Protein AF-A0A0Q5NPT6-F1 (afdb_monomer)

Mean predicted aligned error: 6.73 Å

Structure (mmCIF, N/CA/C/O backbone):
data_AF-A0A0Q5NPT6-F1
#
_entry.id   AF-A0A0Q5NPT6-F1
#
loop_
_atom_site.group_PDB
_atom_site.id
_atom_site.type_symbol
_atom_site.label_atom_id
_atom_site.label_alt_id
_atom_site.label_comp_id
_atom_site.label_asym_id
_atom_site.label_entity_id
_atom_site.label_seq_id
_atom_site.pdbx_PDB_ins_code
_atom_site.Cartn_x
_atom_site.Cartn_y
_atom_site.Cartn_z
_atom_site.occupancy
_atom_site.B_iso_or_equiv
_atom_site.auth_seq_id
_atom_site.auth_comp_id
_atom_site.auth_asym_id
_atom_site.auth_atom_id
_atom_site.pdbx_PDB_model_num
ATOM 1 N N . MET A 1 1 ? -2.083 36.999 -1.219 1.00 35.28 1 MET A N 1
ATOM 2 C CA . MET A 1 1 ? -3.226 36.251 -0.658 1.00 35.28 1 MET A CA 1
ATOM 3 C C . MET A 1 1 ? -2.827 34.794 -0.705 1.00 35.28 1 MET A C 1
ATOM 5 O O . MET A 1 1 ? -2.978 34.161 -1.740 1.00 35.28 1 MET A O 1
ATOM 9 N N . ASP A 1 2 ? -2.206 34.323 0.372 1.00 38.84 2 ASP A N 1
ATOM 10 C CA . ASP A 1 2 ? -1.678 32.966 0.476 1.00 38.84 2 ASP A CA 1
ATOM 11 C C . ASP A 1 2 ? -2.829 31.990 0.711 1.00 38.84 2 ASP A C 1
ATOM 13 O O . ASP A 1 2 ? -3.215 31.697 1.842 1.00 38.84 2 ASP A O 1
ATOM 17 N N . THR A 1 3 ? -3.418 31.490 -0.372 1.00 42.69 3 THR A N 1
ATOM 18 C CA . THR A 1 3 ? -4.171 30.242 -0.299 1.00 42.69 3 THR A CA 1
ATOM 19 C C . THR A 1 3 ? -3.149 29.131 -0.120 1.00 42.69 3 THR A C 1
ATOM 21 O O . THR A 1 3 ? -2.521 28.697 -1.083 1.00 42.69 3 THR A O 1
ATOM 24 N N . ASN A 1 4 ? -2.954 28.719 1.130 1.00 44.91 4 ASN A N 1
ATOM 25 C CA . ASN A 1 4 ? -2.207 27.530 1.515 1.00 44.91 4 ASN A CA 1
ATOM 26 C C . ASN A 1 4 ? -2.905 26.289 0.919 1.00 44.91 4 ASN A C 1
ATOM 28 O O . ASN A 1 4 ? -3.720 25.634 1.568 1.00 44.91 4 ASN A O 1
ATOM 32 N N . LEU A 1 5 ? -2.674 26.041 -0.371 1.00 44.25 5 LEU A N 1
ATOM 33 C CA . LEU A 1 5 ? -3.176 24.887 -1.104 1.00 44.25 5 LEU A CA 1
ATOM 34 C C . LEU A 1 5 ? -2.235 23.721 -0.810 1.00 44.25 5 LEU A C 1
ATOM 36 O O . LEU A 1 5 ? -1.261 23.496 -1.524 1.00 44.25 5 LEU A O 1
ATOM 40 N N . LEU A 1 6 ? -2.521 22.999 0.274 1.00 50.53 6 LEU A N 1
ATOM 41 C CA . LEU A 1 6 ? -1.893 21.706 0.547 1.00 50.53 6 LEU A CA 1
ATOM 42 C C . LEU A 1 6 ? -2.042 20.799 -0.681 1.00 50.53 6 LEU A C 1
ATOM 44 O O . LEU A 1 6 ? -3.108 20.775 -1.305 1.00 50.53 6 LEU A O 1
ATOM 48 N N . ARG A 1 7 ? -0.994 20.043 -1.021 1.00 53.09 7 ARG A N 1
ATOM 49 C CA . ARG A 1 7 ? -1.035 19.110 -2.158 1.00 53.09 7 ARG A CA 1
ATOM 50 C C . ARG A 1 7 ? -2.104 18.030 -1.913 1.00 53.09 7 ARG A C 1
ATOM 52 O O . ARG A 1 7 ? -2.314 17.660 -0.759 1.00 53.09 7 ARG A O 1
ATOM 59 N N . PRO A 1 8 ? -2.740 17.448 -2.949 1.00 55.97 8 PRO A N 1
ATOM 60 C CA . PRO A 1 8 ? -3.774 16.419 -2.768 1.00 55.97 8 PRO A CA 1
ATOM 61 C C . PRO A 1 8 ? -3.345 15.236 -1.878 1.00 55.97 8 PRO A C 1
ATOM 63 O O . PRO A 1 8 ? -4.136 14.744 -1.076 1.00 55.97 8 PRO A O 1
ATOM 66 N N . ALA A 1 9 ? -2.074 14.823 -1.954 1.00 53.66 9 ALA A N 1
ATOM 67 C CA . ALA A 1 9 ? -1.507 13.782 -1.094 1.00 53.66 9 ALA A CA 1
ATOM 68 C C . ALA A 1 9 ? -1.385 14.208 0.387 1.00 53.66 9 ALA A C 1
ATOM 70 O O . ALA A 1 9 ? -1.622 13.396 1.278 1.00 53.66 9 ALA A O 1
ATOM 71 N N . GLU A 1 10 ? -1.076 15.481 0.662 1.00 54.59 10 GLU A N 1
ATOM 72 C CA . GLU A 1 10 ? -0.995 16.046 2.023 1.00 54.59 10 GLU A CA 1
ATOM 73 C C . GLU A 1 10 ? -2.386 16.274 2.633 1.00 54.59 10 GLU A C 1
ATOM 75 O O . GLU A 1 10 ? -2.588 16.108 3.837 1.00 54.59 10 GLU A O 1
ATOM 80 N N . GLN A 1 11 ? -3.369 16.630 1.801 1.00 57.00 11 GLN A N 1
ATOM 81 C CA . GLN A 1 11 ? -4.773 16.704 2.213 1.00 57.00 11 GLN A CA 1
ATOM 82 C C . GLN A 1 11 ? -5.303 15.311 2.573 1.00 57.00 11 GLN A C 1
ATOM 84 O O . GLN A 1 11 ? -5.897 15.134 3.637 1.00 57.00 11 GLN A O 1
ATOM 89 N N . SER A 1 12 ? -5.013 14.309 1.739 1.00 62.41 12 SER A N 1
ATOM 90 C CA . SER A 1 12 ? -5.426 12.927 1.989 1.00 62.41 12 SER A CA 1
ATOM 91 C C . SER A 1 12 ? -4.783 12.328 3.244 1.00 62.41 12 SER A C 1
ATOM 93 O O . SER A 1 12 ? -5.487 11.741 4.068 1.00 62.41 12 SER A O 1
ATOM 95 N N . SER A 1 13 ? -3.476 12.533 3.459 1.00 65.06 13 SER A N 1
ATOM 96 C CA . SER A 1 13 ? -2.799 12.052 4.673 1.00 65.06 13 SER A CA 1
ATOM 97 C C . SER A 1 13 ? -3.357 12.702 5.946 1.00 65.06 13 SER A C 1
ATOM 99 O O . SER A 1 13 ? -3.535 12.029 6.964 1.00 65.06 13 SER A O 1
ATOM 101 N N . THR A 1 14 ? -3.709 13.991 5.880 1.00 73.44 14 THR A N 1
ATOM 102 C CA . THR A 1 14 ? -4.335 14.723 6.991 1.00 73.44 14 THR A CA 1
ATOM 103 C C . THR A 1 14 ? -5.730 14.181 7.311 1.00 73.44 14 THR A C 1
ATOM 105 O O . THR A 1 14 ? -6.065 13.984 8.483 1.00 73.44 14 THR A O 1
ATOM 108 N N . ASP A 1 15 ? -6.548 13.908 6.296 1.00 83.94 15 ASP A N 1
ATOM 109 C CA . ASP A 1 15 ? -7.896 13.372 6.496 1.00 83.94 15 ASP A CA 1
ATOM 110 C C . ASP A 1 15 ? -7.883 11.920 6.985 1.00 83.94 15 ASP A C 1
ATOM 112 O O . ASP A 1 15 ? -8.675 11.562 7.864 1.00 83.94 15 ASP A O 1
ATOM 116 N N . LEU A 1 16 ? -6.938 11.107 6.505 1.00 89.38 16 LEU A N 1
ATOM 117 C CA . LEU A 1 16 ? -6.690 9.765 7.030 1.00 89.38 16 LEU A CA 1
ATOM 118 C C . LEU A 1 16 ? -6.325 9.823 8.517 1.00 89.38 16 LEU A C 1
ATOM 120 O O . LEU A 1 16 ? -6.964 9.159 9.336 1.00 89.38 16 LEU A O 1
ATOM 124 N N . GLY A 1 17 ? -5.357 10.666 8.890 1.00 92.12 17 GLY A N 1
ATOM 125 C CA . GLY A 1 17 ? -4.935 10.840 10.282 1.00 92.12 17 GLY A CA 1
ATOM 126 C C . GLY A 1 17 ? -6.083 11.251 11.207 1.00 92.12 17 GLY A C 1
ATOM 127 O O . GLY A 1 17 ? -6.264 10.678 12.287 1.00 92.12 17 GLY A O 1
ATOM 128 N N . ARG A 1 18 ? -6.937 12.178 10.753 1.00 92.31 18 ARG A N 1
ATOM 129 C CA . ARG A 1 18 ? -8.147 12.590 11.484 1.00 92.31 18 ARG A CA 1
ATOM 130 C C . ARG A 1 18 ? -9.124 11.435 11.698 1.00 92.31 18 ARG A C 1
ATOM 132 O O . ARG A 1 18 ? -9.663 11.314 12.798 1.00 92.31 18 ARG A O 1
ATOM 139 N N . ARG A 1 19 ? -9.346 10.585 10.690 1.00 91.81 19 ARG A N 1
ATOM 140 C CA . ARG A 1 19 ? -10.236 9.413 10.798 1.00 91.81 19 ARG A CA 1
ATOM 141 C C . ARG A 1 19 ? -9.683 8.363 11.759 1.00 91.81 19 ARG A C 1
ATOM 143 O O . ARG A 1 19 ? -10.439 7.870 12.592 1.00 91.81 19 ARG A O 1
ATOM 150 N N . VAL A 1 20 ? -8.373 8.101 11.728 1.00 94.69 20 VAL A N 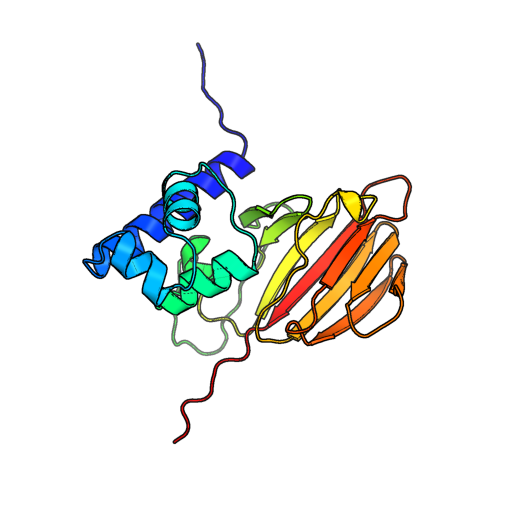1
ATOM 151 C CA . VAL A 1 20 ? -7.703 7.223 12.710 1.00 94.69 20 VAL A CA 1
ATOM 152 C C . VAL A 1 20 ? -7.919 7.750 14.131 1.00 94.69 20 VAL A C 1
ATOM 154 O O . VAL A 1 20 ? -8.380 7.021 15.012 1.00 94.69 20 VAL A O 1
ATOM 157 N N . LYS A 1 21 ? -7.670 9.048 14.347 1.00 95.56 21 LYS A N 1
ATOM 158 C CA . LYS A 1 21 ? -7.866 9.697 15.649 1.00 95.56 21 LYS A CA 1
ATOM 159 C C . LYS A 1 21 ? -9.319 9.622 16.119 1.00 95.56 21 LYS A C 1
ATOM 161 O O . LYS A 1 21 ? -9.567 9.341 17.291 1.00 95.56 21 LYS A O 1
ATOM 166 N N . ALA A 1 22 ? -10.276 9.861 15.224 1.00 94.00 22 ALA A N 1
ATOM 167 C CA . ALA A 1 22 ? -11.700 9.772 15.530 1.00 94.00 22 ALA A CA 1
ATOM 168 C C . ALA A 1 22 ? -12.103 8.348 15.947 1.00 94.00 22 ALA A C 1
ATOM 170 O O . ALA A 1 22 ? -12.724 8.184 16.996 1.00 94.00 22 ALA A O 1
ATOM 171 N N . ALA A 1 23 ? -11.679 7.324 15.198 1.00 93.62 23 ALA A N 1
ATOM 172 C CA . ALA A 1 23 ? -11.954 5.921 15.514 1.00 93.62 23 ALA A CA 1
ATOM 173 C C . ALA A 1 23 ? -11.373 5.505 16.876 1.00 93.62 23 ALA A C 1
ATOM 175 O O . ALA A 1 23 ? -12.048 4.845 17.671 1.00 93.62 23 ALA A O 1
ATOM 176 N N . ARG A 1 24 ? -10.150 5.954 17.193 1.00 96.88 24 ARG A N 1
ATOM 177 C CA . ARG A 1 24 ? -9.536 5.733 18.510 1.00 96.88 24 ARG A CA 1
ATOM 178 C C . ARG A 1 24 ? -10.351 6.375 19.635 1.00 96.88 24 ARG A C 1
ATOM 180 O O . ARG A 1 24 ? -10.609 5.736 20.657 1.00 96.88 24 ARG A O 1
ATOM 187 N N . LEU A 1 25 ? -10.729 7.645 19.472 1.00 96.12 25 LEU A N 1
ATOM 188 C CA . LEU A 1 25 ? -11.473 8.397 20.486 1.00 96.12 25 LEU A CA 1
ATOM 189 C C . LEU A 1 25 ? -12.889 7.851 20.694 1.00 96.12 25 LEU A C 1
ATOM 191 O O . LEU A 1 25 ? -13.355 7.821 21.829 1.00 96.12 25 LEU A O 1
ATOM 195 N N . GLN A 1 26 ? -13.541 7.354 19.642 1.00 94.75 26 GLN A N 1
ATOM 196 C CA . GLN A 1 26 ? -14.850 6.704 19.736 1.00 94.75 26 GLN A CA 1
ATOM 197 C C . GLN A 1 26 ? -14.818 5.454 20.632 1.00 94.75 26 GLN A C 1
ATOM 199 O O . GLN A 1 26 ? -15.804 5.139 21.293 1.00 94.75 26 GLN A O 1
ATOM 204 N N . GLN A 1 27 ? -13.672 4.776 20.710 1.00 95.06 27 GLN A N 1
ATOM 205 C CA . GLN A 1 27 ? -13.448 3.639 21.609 1.00 95.06 27 GLN A CA 1
ATOM 206 C C . GLN A 1 27 ? -12.893 4.043 22.981 1.00 95.06 27 GLN A C 1
ATOM 208 O O . GLN A 1 27 ? -12.545 3.178 23.781 1.00 95.06 27 GLN A O 1
ATOM 213 N N . SER A 1 28 ? -12.797 5.345 23.276 1.00 96.50 28 SER A N 1
ATOM 214 C CA . SER A 1 28 ? -12.224 5.880 24.522 1.00 96.50 28 SER A CA 1
ATOM 215 C C . SER A 1 28 ? -10.794 5.397 24.808 1.00 96.50 28 SER A C 1
ATOM 217 O O . SER A 1 28 ? -10.363 5.330 25.959 1.00 96.50 28 SER A O 1
ATOM 219 N N . LEU A 1 29 ? -10.029 5.065 23.763 1.00 97.38 29 LEU A N 1
ATOM 220 C CA . LEU A 1 29 ? -8.665 4.570 23.915 1.00 97.38 29 LEU A CA 1
ATOM 221 C C . LEU A 1 29 ? -7.678 5.732 24.041 1.00 97.38 29 LEU A C 1
ATOM 223 O O . LEU A 1 29 ? -7.659 6.663 23.227 1.00 97.38 29 LEU A O 1
ATOM 227 N N . THR A 1 30 ? -6.781 5.647 25.023 1.00 97.62 30 THR A N 1
ATOM 228 C CA . THR A 1 30 ? -5.573 6.480 25.033 1.00 97.62 30 THR A CA 1
ATOM 229 C C . THR A 1 30 ? -4.662 6.079 23.873 1.00 97.62 30 THR A C 1
ATOM 231 O O . THR A 1 30 ? -4.755 4.968 23.351 1.00 97.62 30 THR A O 1
ATOM 234 N N . LEU A 1 31 ? -3.742 6.960 23.480 1.00 97.12 31 LEU A N 1
ATOM 235 C CA . LEU A 1 31 ? -2.765 6.646 22.433 1.00 97.12 31 LEU A CA 1
ATOM 236 C C . LEU A 1 31 ? -1.916 5.402 22.781 1.00 97.12 31 LEU A C 1
ATOM 238 O O . LEU A 1 31 ? -1.571 4.628 21.898 1.00 97.12 31 LEU A O 1
ATOM 242 N N . GLU A 1 32 ? -1.637 5.189 24.071 1.00 97.56 32 GLU A N 1
ATOM 243 C CA . GLU A 1 32 ? -0.902 4.025 24.596 1.00 97.56 32 GLU A CA 1
ATOM 244 C C . GLU A 1 32 ? -1.733 2.732 24.610 1.00 97.56 32 GLU A C 1
ATOM 246 O O . GLU A 1 32 ? -1.221 1.625 24.458 1.00 97.56 32 GLU A O 1
ATOM 251 N N . ALA A 1 33 ? -3.042 2.829 24.839 1.00 97.19 33 ALA A N 1
ATOM 252 C CA . ALA A 1 33 ? -3.919 1.671 24.700 1.00 97.19 33 ALA A CA 1
ATOM 253 C C . ALA A 1 33 ? -4.075 1.294 23.220 1.00 97.19 33 ALA A C 1
ATOM 255 O O . ALA A 1 33 ? -3.977 0.120 22.870 1.00 97.19 33 ALA A O 1
ATOM 256 N N . ALA A 1 34 ? -4.245 2.298 22.357 1.00 97.00 34 ALA A N 1
ATOM 257 C CA . ALA A 1 34 ? -4.397 2.121 20.920 1.00 97.00 34 ALA A CA 1
ATOM 258 C C . ALA A 1 34 ? -3.145 1.529 20.257 1.00 97.00 34 ALA A C 1
ATOM 260 O O . ALA A 1 34 ? -3.271 0.597 19.469 1.00 97.00 34 ALA A O 1
ATOM 261 N N . SER A 1 35 ? -1.945 2.002 20.614 1.00 96.94 35 SER A N 1
ATOM 262 C CA . SER A 1 35 ? -0.679 1.452 20.105 1.00 96.94 35 SER A CA 1
ATOM 263 C C . SER A 1 35 ? -0.568 -0.054 20.358 1.00 96.94 35 SER A C 1
ATOM 265 O O . SER A 1 35 ? -0.226 -0.812 19.453 1.00 96.94 35 SER A O 1
ATOM 267 N N . ARG A 1 36 ? -0.945 -0.501 21.563 1.00 96.44 36 ARG A N 1
ATOM 268 C CA . ARG A 1 36 ? -0.917 -1.917 21.954 1.00 96.44 36 ARG A CA 1
ATOM 269 C C . ARG A 1 36 ? -1.912 -2.768 21.173 1.00 96.44 36 ARG A C 1
ATOM 271 O O . ARG A 1 36 ? -1.521 -3.818 20.680 1.00 96.44 36 ARG A O 1
ATOM 278 N N . VAL A 1 37 ? -3.166 -2.331 21.037 1.00 95.69 37 VAL A N 1
ATOM 279 C CA . VAL A 1 37 ? -4.181 -3.119 20.305 1.00 95.69 37 VAL A CA 1
ATOM 280 C C . VAL A 1 37 ? -3.955 -3.115 18.794 1.00 95.69 37 VAL A C 1
ATOM 282 O O . VAL A 1 37 ? -4.292 -4.089 18.133 1.00 95.69 37 VAL A O 1
ATOM 285 N N . CYS A 1 38 ? -3.362 -2.050 18.251 1.00 95.31 38 CYS A N 1
ATOM 286 C CA . CYS A 1 38 ? -3.004 -1.970 16.837 1.00 95.31 38 CYS A CA 1
ATOM 287 C C . CYS A 1 38 ? -1.678 -2.675 16.524 1.00 95.31 38 CYS A C 1
ATOM 289 O O . CYS A 1 38 ? -1.414 -2.964 15.368 1.00 95.31 38 CYS A O 1
ATOM 291 N N . GLY A 1 39 ? -0.813 -2.927 17.512 1.00 93.88 39 GLY A N 1
ATOM 292 C CA . GLY A 1 39 ? 0.522 -3.478 17.256 1.00 93.88 39 GLY A CA 1
ATOM 293 C C . GLY A 1 39 ? 1.440 -2.512 16.494 1.00 93.88 39 GLY A C 1
ATOM 294 O O . GLY A 1 39 ? 2.314 -2.946 15.748 1.00 93.88 39 GLY A O 1
ATOM 295 N N . VAL A 1 40 ? 1.244 -1.200 16.670 1.00 94.81 40 VAL A N 1
ATOM 296 C CA . VAL A 1 40 ? 2.095 -0.139 16.104 1.00 94.81 40 VAL A CA 1
ATOM 297 C C . VAL A 1 40 ? 2.698 0.695 17.225 1.00 94.81 40 VAL A C 1
ATOM 299 O O . VAL A 1 40 ? 2.090 0.864 18.281 1.00 94.81 40 VAL A O 1
ATOM 302 N N . SER A 1 41 ? 3.889 1.260 17.014 1.00 95.75 41 SER A N 1
ATOM 303 C CA . SER A 1 41 ? 4.512 2.089 18.050 1.00 95.75 41 SER A CA 1
ATOM 304 C C . SER A 1 41 ? 3.646 3.317 18.374 1.00 95.75 41 SER A C 1
ATOM 306 O O . SER A 1 41 ? 3.017 3.910 17.491 1.00 95.75 41 SER A O 1
ATOM 308 N N . ARG A 1 42 ? 3.653 3.758 19.640 1.00 96.81 42 ARG A N 1
ATOM 309 C CA . ARG A 1 42 ? 2.950 4.982 20.076 1.00 96.81 42 ARG A CA 1
ATOM 310 C C . ARG A 1 42 ? 3.367 6.204 19.251 1.00 96.81 42 ARG A C 1
ATOM 312 O O . ARG A 1 42 ? 2.534 7.049 18.934 1.00 96.81 42 ARG A O 1
ATOM 319 N N . SER A 1 43 ? 4.654 6.287 18.905 1.00 95.56 43 SER A N 1
ATOM 320 C CA . SER A 1 43 ? 5.219 7.364 18.085 1.00 95.56 43 SER A CA 1
ATOM 321 C C . SER A 1 43 ? 4.661 7.331 16.661 1.00 95.56 43 SER A C 1
ATOM 323 O O . SER A 1 43 ? 4.161 8.347 16.184 1.00 95.56 43 SER A O 1
ATOM 325 N N . THR A 1 44 ? 4.665 6.158 16.019 1.00 94.44 44 THR A N 1
ATOM 326 C CA . THR A 1 44 ? 4.088 5.939 14.682 1.00 94.44 44 THR A CA 1
ATOM 327 C C . THR A 1 44 ? 2.617 6.337 14.663 1.00 94.44 44 THR A C 1
ATOM 329 O O . THR A 1 44 ? 2.233 7.190 13.868 1.00 94.44 44 THR A O 1
ATOM 332 N N . LEU A 1 45 ? 1.811 5.812 15.593 1.00 96.00 45 LEU A N 1
ATOM 333 C CA . LEU A 1 45 ? 0.383 6.129 15.666 1.00 96.00 45 LEU A CA 1
ATOM 334 C C . LEU A 1 45 ? 0.139 7.629 15.878 1.00 96.00 45 LEU A C 1
ATOM 336 O O . LEU A 1 45 ? -0.713 8.216 15.219 1.00 96.00 45 LEU A O 1
ATOM 340 N N . SER A 1 46 ? 0.932 8.277 16.739 1.00 96.00 46 SER A N 1
ATOM 341 C CA . SER A 1 46 ? 0.857 9.727 16.940 1.00 96.00 46 SER A CA 1
ATOM 342 C C . SER A 1 46 ? 1.165 10.502 15.664 1.00 96.00 46 SER A C 1
ATOM 344 O O . SER A 1 46 ? 0.479 11.475 15.362 1.00 96.00 46 SER A O 1
ATOM 346 N N . LYS A 1 47 ? 2.214 10.121 14.927 1.00 94.75 47 LYS A N 1
ATOM 347 C CA . LYS A 1 47 ? 2.581 10.805 13.683 1.00 94.75 47 LYS A CA 1
ATOM 348 C C . LYS A 1 47 ? 1.485 10.639 12.633 1.00 94.75 47 LYS A C 1
ATOM 350 O O . LYS A 1 47 ? 1.118 11.631 12.014 1.00 94.75 47 LYS A O 1
ATOM 355 N N . VAL A 1 48 ? 0.911 9.440 12.512 1.00 94.44 48 VAL A N 1
ATOM 356 C CA . VAL A 1 48 ? -0.227 9.165 11.621 1.00 94.44 48 VAL A CA 1
ATOM 357 C C . VAL A 1 48 ? -1.439 10.024 11.991 1.00 94.44 48 VAL A C 1
ATOM 359 O O . VAL A 1 48 ? -1.946 10.749 11.144 1.00 94.44 48 VAL A O 1
ATOM 362 N N . GLU A 1 49 ? -1.871 10.030 13.258 1.00 95.12 49 GLU A N 1
ATOM 363 C CA . GLU A 1 49 ? -3.050 10.799 13.700 1.00 95.12 49 GLU A CA 1
ATOM 364 C C . GLU A 1 49 ? -2.938 12.311 13.467 1.00 95.12 49 GLU A C 1
ATOM 366 O O . GLU A 1 49 ? -3.952 12.997 13.340 1.00 95.12 49 GLU A O 1
ATOM 371 N N . ASN A 1 50 ? -1.713 12.836 13.437 1.00 93.12 50 ASN A N 1
ATOM 372 C CA . ASN A 1 50 ? -1.444 14.254 13.216 1.00 93.12 50 ASN A CA 1
ATOM 373 C C . ASN A 1 50 ? -1.019 14.567 11.769 1.00 93.12 50 ASN A C 1
ATOM 375 O O . ASN A 1 50 ? -0.611 15.694 11.505 1.00 93.12 50 ASN A O 1
ATOM 379 N N . GLY A 1 51 ? -1.088 13.599 10.844 1.00 89.38 51 GLY A N 1
ATOM 380 C CA . GLY A 1 51 ? -0.710 13.790 9.437 1.00 89.38 51 GLY A CA 1
ATOM 381 C C . GLY A 1 51 ? 0.791 14.024 9.210 1.00 89.38 51 GLY A C 1
ATOM 382 O O . GLY A 1 51 ? 1.191 14.470 8.141 1.00 89.38 51 GLY A O 1
ATOM 383 N N . LEU A 1 52 ? 1.633 13.728 10.205 1.00 88.06 52 LEU A N 1
ATOM 384 C CA . LEU A 1 52 ? 3.092 13.894 10.151 1.00 88.06 52 LEU A CA 1
ATOM 385 C C . LEU A 1 52 ? 3.804 12.700 9.494 1.00 88.06 52 LEU A C 1
ATOM 387 O O . LEU A 1 52 ? 5.022 12.718 9.334 1.00 88.06 52 LEU A O 1
ATOM 391 N N . MET A 1 53 ? 3.066 11.633 9.190 1.00 86.69 53 MET A N 1
ATOM 392 C CA . MET A 1 53 ? 3.558 10.424 8.539 1.00 86.69 53 MET A CA 1
ATOM 393 C C . MET A 1 53 ? 2.416 9.777 7.765 1.00 86.69 53 MET A C 1
ATOM 395 O O . MET A 1 53 ? 1.361 9.509 8.342 1.00 86.69 53 MET A O 1
ATOM 399 N N . SER A 1 54 ? 2.654 9.470 6.493 1.00 86.31 54 SER A N 1
ATOM 400 C CA . SER A 1 54 ? 1.760 8.608 5.728 1.00 86.31 54 SER A CA 1
ATOM 401 C C . SER A 1 54 ? 2.122 7.142 5.995 1.00 86.31 54 SER A C 1
ATOM 403 O O . SER A 1 54 ? 3.266 6.751 5.762 1.00 86.31 54 SER A O 1
ATOM 405 N N . PRO A 1 55 ? 1.200 6.331 6.536 1.00 88.81 55 PRO A N 1
ATOM 406 C CA . PRO A 1 55 ? 1.483 4.940 6.881 1.00 88.81 55 PRO A CA 1
ATOM 407 C C . PRO A 1 55 ? 1.644 4.050 5.640 1.00 88.81 55 PRO A C 1
ATOM 409 O O . PRO A 1 55 ? 0.984 4.258 4.621 1.00 88.81 55 PRO A O 1
ATOM 412 N N . THR A 1 56 ? 2.477 3.013 5.748 1.00 89.44 56 THR A N 1
ATOM 413 C CA . THR A 1 56 ? 2.506 1.908 4.776 1.00 89.44 56 THR A CA 1
ATOM 414 C C . THR A 1 56 ? 1.202 1.110 4.829 1.00 89.44 56 THR A C 1
ATOM 416 O O . THR A 1 56 ? 0.425 1.239 5.780 1.00 89.44 56 THR A O 1
ATOM 419 N N . PHE A 1 57 ? 0.957 0.258 3.830 1.00 86.94 57 PHE A N 1
ATOM 420 C CA . PHE A 1 57 ? -0.223 -0.607 3.840 1.00 86.94 57 PHE A CA 1
ATOM 421 C C . PHE A 1 57 ? -0.251 -1.533 5.069 1.00 86.94 57 PHE A C 1
ATOM 423 O O . PHE A 1 57 ? -1.282 -1.617 5.722 1.00 86.94 57 PHE A O 1
ATOM 430 N N . ASP A 1 58 ? 0.878 -2.128 5.470 1.00 88.56 58 ASP A N 1
ATOM 431 C CA . ASP A 1 58 ? 0.970 -2.928 6.707 1.00 88.56 58 ASP A CA 1
ATOM 432 C C . ASP A 1 58 ? 0.579 -2.123 7.962 1.00 88.56 58 ASP A C 1
ATOM 434 O O . ASP A 1 58 ? -0.210 -2.569 8.796 1.00 88.56 58 ASP A O 1
ATOM 438 N N . VAL A 1 59 ? 1.066 -0.884 8.087 1.00 91.81 59 VAL A N 1
ATOM 439 C CA . VAL A 1 59 ? 0.685 -0.020 9.214 1.00 91.81 59 VAL A CA 1
ATOM 440 C C . VAL A 1 59 ? -0.808 0.315 9.165 1.00 91.81 59 VAL A C 1
ATOM 442 O O . VAL A 1 59 ? -1.461 0.314 10.209 1.00 91.81 59 VAL A O 1
ATOM 445 N N . LEU A 1 60 ? -1.370 0.562 7.976 1.00 91.50 60 LEU A N 1
ATOM 446 C CA . LEU A 1 60 ? -2.812 0.747 7.808 1.00 91.50 60 LEU A CA 1
ATOM 447 C C . LEU A 1 60 ? -3.588 -0.494 8.253 1.00 91.50 60 LEU A C 1
ATOM 449 O O . LEU A 1 60 ? -4.509 -0.348 9.052 1.00 91.50 60 LEU A O 1
ATOM 453 N N . GLN A 1 61 ? -3.177 -1.689 7.822 1.00 89.25 61 GLN A N 1
ATOM 454 C CA . GLN A 1 61 ? -3.769 -2.977 8.205 1.00 89.25 61 GLN A CA 1
ATOM 455 C C . GLN A 1 61 ? -3.812 -3.162 9.722 1.00 89.25 61 GLN A C 1
ATOM 457 O O . GLN A 1 61 ? -4.858 -3.425 10.319 1.00 89.25 61 GLN A O 1
ATOM 462 N N . LYS A 1 62 ? -2.670 -2.946 10.369 1.00 92.19 62 LYS A N 1
ATOM 463 C CA . LYS A 1 62 ? -2.527 -3.010 11.823 1.00 92.19 62 LYS A CA 1
ATOM 464 C C . LYS A 1 62 ? -3.473 -2.050 12.546 1.00 92.19 62 LYS A C 1
ATOM 466 O O . LYS A 1 62 ? -4.137 -2.435 13.512 1.00 92.19 62 LYS A O 1
ATOM 471 N N . ILE A 1 63 ? -3.583 -0.813 12.058 1.00 94.25 63 ILE A N 1
ATOM 472 C CA . ILE A 1 63 ? -4.488 0.197 12.619 1.00 94.25 63 ILE A CA 1
ATOM 473 C C . ILE A 1 63 ? -5.955 -0.205 12.430 1.00 94.25 63 ILE A C 1
ATOM 475 O O . ILE A 1 63 ? -6.717 -0.156 13.396 1.00 94.25 63 ILE A O 1
ATOM 479 N N . VAL A 1 64 ? -6.367 -0.608 11.224 1.00 90.81 64 VAL A N 1
ATOM 480 C CA . VAL A 1 64 ? -7.775 -0.946 10.948 1.00 90.81 64 VAL A CA 1
ATOM 481 C C . VAL A 1 64 ? -8.211 -2.186 11.721 1.00 90.81 64 VAL A C 1
ATOM 483 O O . VAL A 1 64 ? -9.299 -2.191 12.295 1.00 90.81 64 VAL A O 1
ATOM 486 N N . HIS A 1 65 ? -7.327 -3.179 11.862 1.00 90.00 65 HIS A N 1
ATOM 487 C CA . HIS A 1 65 ? -7.571 -4.362 12.680 1.00 90.00 65 HIS A CA 1
ATOM 488 C C . HIS A 1 65 ? -7.689 -4.012 14.170 1.00 90.00 65 HIS A C 1
ATOM 490 O O . HIS A 1 65 ? -8.672 -4.373 14.821 1.00 90.00 65 HIS A O 1
ATOM 496 N N . GLY A 1 66 ? -6.721 -3.264 14.712 1.00 92.50 66 GLY A N 1
ATOM 497 C CA . GLY A 1 66 ? -6.700 -2.888 16.127 1.00 92.50 66 GLY A CA 1
ATOM 498 C C . GLY A 1 66 ? -7.858 -1.982 16.537 1.00 92.50 66 GLY A C 1
ATOM 499 O O . GLY A 1 66 ? -8.400 -2.127 17.634 1.00 92.50 66 GLY A O 1
ATOM 500 N N . LEU A 1 67 ? -8.273 -1.076 15.647 1.00 92.69 67 LEU A N 1
ATOM 501 C CA . LEU A 1 67 ? -9.422 -0.193 15.847 1.00 92.69 67 LEU A CA 1
ATOM 502 C C . LEU A 1 67 ? -10.737 -0.785 15.320 1.00 92.69 67 LEU A C 1
ATOM 504 O O . LEU A 1 67 ? -11.768 -0.134 15.457 1.00 92.69 67 LEU A O 1
ATOM 508 N N . LYS A 1 68 ? -10.748 -2.003 14.768 1.00 88.69 68 LYS A N 1
ATOM 509 C CA . LYS A 1 68 ? -11.954 -2.682 14.255 1.00 88.69 68 LYS A CA 1
ATOM 510 C C . LYS A 1 68 ? -12.772 -1.825 13.276 1.00 88.69 68 LYS A C 1
ATOM 512 O O . LYS A 1 68 ? -14.002 -1.792 13.343 1.00 88.69 68 LYS A O 1
ATOM 517 N N . ILE A 1 69 ? -12.080 -1.124 12.385 1.00 87.50 69 ILE A N 1
ATOM 518 C CA . ILE A 1 69 ? -12.663 -0.329 11.296 1.00 87.50 69 ILE A CA 1
ATOM 519 C C . ILE A 1 69 ? -12.296 -0.960 9.950 1.00 87.50 69 ILE A C 1
ATOM 521 O O . ILE A 1 69 ? -11.397 -1.789 9.881 1.00 87.50 69 ILE A O 1
ATOM 525 N N . ASP A 1 70 ? -12.995 -0.593 8.881 1.00 84.69 70 ASP A N 1
ATOM 526 C CA . ASP A 1 70 ? -12.656 -1.035 7.522 1.00 84.69 70 ASP A CA 1
ATOM 527 C C . ASP A 1 70 ? -11.599 -0.114 6.895 1.00 84.69 70 ASP A C 1
ATOM 529 O O . ASP A 1 70 ? -11.634 1.103 7.095 1.00 84.69 70 ASP A O 1
ATOM 533 N N . LEU A 1 71 ? -10.693 -0.654 6.074 1.00 85.25 71 LEU A N 1
ATOM 534 C CA . LEU A 1 71 ? -9.706 0.172 5.371 1.00 85.25 71 LEU A CA 1
ATOM 535 C C . LEU A 1 71 ? -10.369 1.228 4.478 1.00 85.25 71 LEU A C 1
ATOM 537 O O . LEU A 1 71 ? -9.923 2.372 4.437 1.00 85.25 71 LEU A O 1
ATOM 541 N N . GLY A 1 72 ? -11.483 0.895 3.826 1.00 81.25 72 GLY A N 1
ATOM 542 C CA . GLY A 1 72 ? -12.262 1.853 3.053 1.00 81.25 72 GLY A CA 1
ATOM 543 C C . GLY A 1 72 ? -12.776 3.021 3.899 1.00 81.25 72 GLY A C 1
ATOM 544 O O . GLY A 1 72 ? -12.796 4.153 3.408 1.00 81.25 72 GLY A O 1
ATOM 545 N N . GLU A 1 73 ? -13.140 2.796 5.165 1.00 81.50 73 GLU A N 1
ATOM 546 C CA . GLU A 1 73 ? -13.586 3.865 6.071 1.00 81.50 73 GLU A CA 1
ATOM 547 C C . GLU A 1 73 ? -12.473 4.897 6.314 1.00 81.50 73 GLU A C 1
ATOM 549 O O . GLU A 1 73 ? -12.759 6.096 6.344 1.00 81.50 73 GLU A O 1
ATOM 554 N N . LEU A 1 74 ? -11.200 4.479 6.381 1.00 85.00 74 LEU A N 1
ATOM 555 C CA . LEU A 1 74 ? -10.064 5.408 6.483 1.00 85.00 74 LEU A CA 1
ATOM 556 C C . LEU A 1 74 ? -9.911 6.309 5.253 1.00 85.00 74 LEU A C 1
ATOM 558 O O . LEU A 1 74 ? -9.487 7.459 5.382 1.00 85.00 74 LEU A O 1
ATOM 562 N N . PHE A 1 75 ? -10.323 5.836 4.078 1.00 83.69 75 PHE A N 1
ATOM 563 C CA . PHE A 1 75 ? -10.320 6.614 2.836 1.00 83.69 75 PHE A CA 1
ATOM 564 C C . PHE A 1 75 ? -11.634 7.367 2.579 1.00 83.69 75 PHE A C 1
ATOM 566 O O . PHE A 1 75 ? -11.763 8.051 1.567 1.00 83.69 75 PHE A O 1
ATOM 573 N N . GLY A 1 76 ? -12.583 7.328 3.522 1.00 74.88 76 GLY A N 1
ATOM 574 C CA . GLY A 1 76 ? -13.843 8.068 3.430 1.00 74.88 76 GLY A CA 1
ATOM 575 C C . GLY A 1 76 ? -14.951 7.329 2.684 1.00 74.88 76 GLY A C 1
ATOM 576 O O . GLY A 1 76 ? -15.881 7.970 2.198 1.00 74.88 76 GLY A O 1
ATOM 577 N N . SER A 1 77 ? -14.869 5.997 2.595 1.00 70.81 77 SER A N 1
ATOM 578 C CA . SER A 1 77 ? -15.912 5.183 1.965 1.00 70.81 77 SER A CA 1
ATOM 579 C C . SER A 1 77 ? -17.243 5.342 2.702 1.00 70.81 77 SER A C 1
ATOM 581 O O . SER A 1 77 ? -17.322 5.135 3.911 1.00 70.81 77 SER A O 1
ATOM 583 N N . ALA A 1 78 ? -18.291 5.722 1.968 1.00 57.66 78 ALA A N 1
ATOM 584 C CA . ALA A 1 78 ? -19.536 6.226 2.551 1.00 57.66 78 ALA A CA 1
ATOM 585 C C . ALA A 1 78 ? -20.614 5.156 2.813 1.00 57.66 78 ALA A C 1
ATOM 587 O O . ALA A 1 78 ? -21.549 5.412 3.570 1.00 57.66 78 ALA A O 1
ATOM 588 N N . LEU A 1 79 ? -20.531 3.967 2.199 1.00 56.50 79 LEU A N 1
ATOM 589 C CA . LEU A 1 79 ? -21.651 3.019 2.182 1.00 56.50 79 LEU A CA 1
ATOM 590 C C . LEU A 1 79 ? -21.319 1.681 2.857 1.00 56.50 79 LEU A C 1
ATOM 592 O O . LEU A 1 79 ? -20.632 0.827 2.294 1.00 56.50 79 LEU A O 1
ATOM 596 N N . LYS A 1 80 ? -21.925 1.455 4.031 1.00 57.09 80 LYS A N 1
ATOM 597 C CA . LYS A 1 80 ? -22.226 0.115 4.562 1.00 57.09 80 LYS A CA 1
ATOM 598 C C . LYS A 1 80 ? -23.606 -0.291 4.058 1.00 57.09 80 LYS A C 1
ATOM 600 O O . LYS A 1 80 ? -24.607 -0.046 4.723 1.00 57.09 80 LYS A O 1
ATOM 605 N N . ALA A 1 81 ? -23.686 -0.860 2.861 1.00 53.25 81 ALA A N 1
ATOM 606 C CA . ALA A 1 81 ? -24.950 -1.383 2.354 1.00 53.25 81 ALA A CA 1
ATOM 607 C C . ALA A 1 81 ? -24.906 -2.913 2.337 1.00 53.25 81 ALA A C 1
ATOM 609 O O . ALA A 1 81 ? -24.198 -3.499 1.525 1.00 53.25 81 ALA A O 1
ATOM 610 N N . ASN A 1 82 ? -25.710 -3.557 3.188 1.00 56.47 82 ASN A N 1
ATOM 611 C CA . ASN A 1 82 ? -25.981 -5.005 3.186 1.00 56.47 82 ASN A CA 1
ATOM 612 C C . ASN A 1 82 ? -26.841 -5.448 1.977 1.00 56.47 82 ASN A C 1
ATOM 614 O O . ASN A 1 82 ? -27.628 -6.386 2.073 1.00 56.47 82 ASN A O 1
ATOM 618 N N . ALA A 1 83 ? -26.745 -4.751 0.845 1.00 59.34 83 ALA A N 1
ATOM 619 C CA . ALA A 1 83 ? -27.534 -5.030 -0.347 1.00 59.34 83 ALA A CA 1
ATOM 620 C C . ALA A 1 83 ? -26.757 -5.947 -1.302 1.00 59.34 83 ALA A C 1
ATOM 622 O O . ALA A 1 83 ? -25.560 -5.760 -1.518 1.00 59.34 83 ALA A O 1
ATOM 623 N N . GLY A 1 84 ? -27.434 -6.926 -1.904 1.00 67.88 84 GLY A N 1
ATOM 624 C CA . GLY A 1 84 ? -26.876 -7.686 -3.026 1.00 67.88 84 GLY A CA 1
ATOM 625 C C . GLY A 1 84 ? -26.593 -6.776 -4.231 1.00 67.88 84 GLY A C 1
ATOM 626 O O . GLY A 1 84 ? -27.262 -5.763 -4.416 1.00 67.88 84 GLY A O 1
ATOM 627 N N . GLY A 1 85 ? -25.596 -7.123 -5.054 1.00 78.69 85 GLY A N 1
ATOM 628 C CA . GLY A 1 85 ? -25.281 -6.380 -6.287 1.00 78.69 85 GLY A CA 1
ATOM 629 C C . GLY A 1 85 ? -24.469 -5.089 -6.101 1.00 78.69 85 GLY A C 1
ATOM 630 O O . GLY A 1 85 ? -24.558 -4.185 -6.931 1.00 78.69 85 GLY A O 1
ATOM 631 N N . ARG A 1 86 ? -23.678 -4.982 -5.024 1.00 84.88 86 ARG A N 1
ATOM 632 C CA . ARG A 1 86 ? -22.794 -3.830 -4.761 1.00 84.88 86 ARG A CA 1
ATOM 633 C C . ARG A 1 86 ? -21.838 -3.572 -5.932 1.00 84.88 86 ARG A C 1
ATOM 635 O O . ARG A 1 86 ? -21.210 -4.499 -6.437 1.00 84.88 86 ARG A O 1
ATOM 642 N N . ARG A 1 87 ? -21.673 -2.303 -6.311 1.00 87.88 87 ARG A N 1
ATOM 643 C CA . ARG A 1 87 ? -20.733 -1.853 -7.348 1.00 87.88 87 ARG A CA 1
ATOM 644 C C . ARG A 1 87 ? -20.177 -0.479 -6.990 1.00 87.88 87 ARG A C 1
ATOM 646 O O . ARG A 1 87 ? -20.919 0.348 -6.476 1.00 87.88 87 ARG A O 1
ATOM 653 N N . ALA A 1 88 ? -18.910 -0.248 -7.320 1.00 89.19 88 ALA A N 1
ATOM 654 C CA . ALA A 1 88 ? -18.285 1.071 -7.330 1.00 89.19 88 ALA A CA 1
ATOM 655 C C . ALA A 1 88 ? -17.741 1.377 -8.727 1.00 89.19 88 ALA A C 1
ATOM 657 O O . ALA A 1 88 ? -17.369 0.456 -9.461 1.00 89.19 88 ALA A O 1
ATOM 658 N N . VAL A 1 89 ? -17.654 2.658 -9.081 1.00 92.69 89 VAL A N 1
ATOM 659 C CA . VAL A 1 89 ? -16.920 3.107 -10.272 1.00 92.69 89 VAL A CA 1
ATOM 660 C C . VAL A 1 89 ? -15.909 4.163 -9.874 1.00 92.69 89 VAL A C 1
ATOM 662 O O . VAL A 1 89 ? -16.280 5.228 -9.404 1.00 92.69 89 VAL A O 1
ATOM 665 N N . THR A 1 90 ? -14.637 3.917 -10.168 1.00 94.25 90 THR A N 1
ATOM 666 C CA . THR A 1 90 ? -13.604 4.952 -10.080 1.00 94.25 90 THR A CA 1
ATOM 667 C C . THR A 1 90 ? -13.259 5.416 -11.483 1.00 94.25 90 THR A C 1
ATOM 669 O O . THR A 1 90 ? -12.798 4.633 -12.314 1.00 94.25 90 THR A O 1
ATOM 672 N N . ARG A 1 91 ? -13.533 6.687 -11.787 1.00 95.25 91 ARG A N 1
ATOM 673 C CA . ARG A 1 91 ? -13.045 7.304 -13.026 1.00 95.25 91 ARG A CA 1
ATOM 674 C C . ARG A 1 91 ? -11.568 7.658 -12.860 1.00 95.25 91 ARG A C 1
ATOM 676 O O . ARG A 1 91 ? -11.092 7.827 -11.744 1.00 95.25 91 ARG A O 1
ATOM 683 N N . LYS A 1 92 ? -10.850 7.773 -13.979 1.00 93.94 92 LYS A N 1
ATOM 684 C CA . LYS A 1 92 ? -9.421 8.114 -13.993 1.00 93.94 92 LYS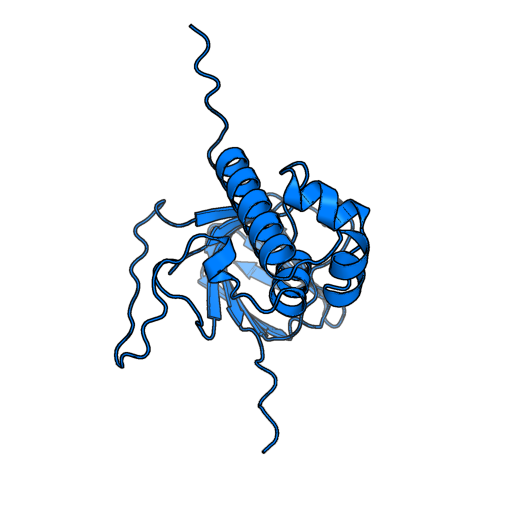 A CA 1
ATOM 685 C C . LYS A 1 92 ? -9.155 9.379 -13.161 1.00 93.94 92 LYS A C 1
ATOM 687 O O . LYS A 1 92 ? -9.753 10.414 -13.451 1.00 93.94 92 LYS A O 1
ATOM 692 N N . GLY A 1 93 ? -8.258 9.284 -12.176 1.00 90.88 93 GLY A N 1
ATOM 693 C CA . GLY A 1 93 ? -7.856 10.400 -11.315 1.00 90.88 93 GLY A CA 1
ATOM 694 C C . GLY A 1 93 ? -8.888 10.796 -10.256 1.00 90.88 93 GLY A C 1
ATOM 695 O O . GLY A 1 93 ? -8.772 11.873 -9.679 1.00 90.88 93 GLY A O 1
ATOM 696 N N . GLN A 1 94 ? -9.918 9.974 -10.038 1.00 92.12 94 GLN A N 1
ATOM 697 C CA . GLN A 1 94 ? -10.945 10.191 -9.012 1.00 92.12 94 GLN A CA 1
ATOM 698 C C . GLN A 1 94 ? -10.860 9.176 -7.865 1.00 92.12 94 GLN A C 1
ATOM 700 O O . GLN A 1 94 ? -11.753 9.137 -7.020 1.00 92.12 94 GLN A O 1
ATOM 705 N N . GLY A 1 95 ? -9.837 8.323 -7.838 1.00 91.75 95 GLY A N 1
ATOM 706 C CA . GLY A 1 95 ? -9.558 7.492 -6.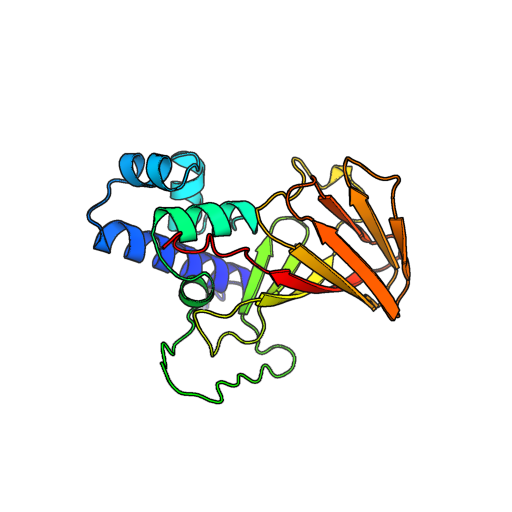677 1.00 91.75 95 GLY A CA 1
ATOM 707 C C . GLY A 1 95 ? -8.996 8.311 -5.519 1.00 91.75 95 GLY A C 1
ATOM 708 O O . GLY A 1 95 ? -8.687 9.498 -5.643 1.00 91.75 95 GLY A O 1
ATOM 709 N N . SER A 1 96 ? -8.882 7.671 -4.360 1.00 90.94 96 SER A N 1
ATOM 710 C CA . SER A 1 96 ? -8.374 8.325 -3.156 1.00 90.94 96 SER A CA 1
ATOM 711 C C . SER A 1 96 ? -6.845 8.244 -3.134 1.00 90.94 96 SER A C 1
ATOM 713 O O . SER A 1 96 ? -6.314 7.136 -3.035 1.00 90.94 96 SER A O 1
ATOM 715 N N . PRO A 1 97 ? -6.121 9.374 -3.230 1.00 91.50 97 PRO A N 1
ATOM 716 C CA . PRO A 1 97 ? -4.666 9.351 -3.265 1.00 91.50 97 PRO A CA 1
ATOM 717 C C . PRO A 1 97 ? -4.097 8.959 -1.900 1.00 91.50 97 PRO A C 1
ATOM 719 O O . PRO A 1 97 ? -4.630 9.337 -0.861 1.00 91.50 97 PRO A O 1
ATOM 722 N N . HIS A 1 98 ? -2.987 8.239 -1.894 1.00 89.62 98 HIS A N 1
ATOM 723 C CA . HIS A 1 98 ? -2.214 7.875 -0.712 1.00 89.62 98 HIS A CA 1
ATOM 724 C C . HIS A 1 98 ? -0.751 7.748 -1.112 1.00 89.62 98 HIS A C 1
ATOM 726 O O . HIS A 1 98 ? -0.454 7.259 -2.193 1.00 89.62 98 HIS A O 1
ATOM 732 N N . THR A 1 99 ? 0.178 8.156 -0.261 1.00 89.31 99 THR A N 1
ATOM 733 C CA . THR A 1 99 ? 1.607 7.964 -0.540 1.00 89.31 99 THR A CA 1
ATOM 734 C C . THR A 1 99 ? 2.208 7.131 0.571 1.00 89.31 99 THR A C 1
ATOM 736 O O . THR A 1 99 ? 2.090 7.497 1.735 1.00 89.31 99 THR A O 1
ATOM 739 N N . ALA A 1 100 ? 2.866 6.033 0.223 1.00 86.44 100 ALA A N 1
ATOM 740 C CA . ALA A 1 100 ? 3.569 5.170 1.160 1.00 86.44 100 ALA A CA 1
ATOM 741 C C . ALA A 1 100 ? 5.023 5.022 0.699 1.00 86.44 100 ALA A C 1
ATOM 743 O O . ALA A 1 100 ? 5.333 4.186 -0.146 1.00 86.44 100 ALA A O 1
ATOM 744 N N . GLY A 1 101 ? 5.913 5.870 1.225 1.00 87.25 101 GLY A N 1
ATOM 745 C CA . GLY A 1 101 ? 7.308 5.919 0.780 1.00 87.25 101 GLY A CA 1
ATOM 746 C C . GLY A 1 101 ? 7.405 6.244 -0.713 1.00 87.25 101 GLY A C 1
ATOM 747 O O . GLY A 1 101 ? 6.908 7.279 -1.154 1.00 87.25 101 GLY A O 1
ATOM 748 N N . CYS A 1 102 ? 8.010 5.340 -1.483 1.00 92.06 102 CYS A N 1
ATOM 749 C CA . CYS A 1 102 ? 8.196 5.459 -2.933 1.00 92.06 102 CYS A CA 1
ATOM 750 C C . CYS A 1 102 ? 7.018 4.930 -3.768 1.00 92.06 102 CYS A C 1
ATOM 752 O O . CYS A 1 102 ? 7.135 4.757 -4.982 1.00 92.06 102 CYS A O 1
ATOM 754 N N . TYR A 1 103 ? 5.882 4.661 -3.125 1.00 95.12 103 TYR A N 1
ATOM 755 C CA . TYR A 1 103 ? 4.644 4.310 -3.804 1.00 95.12 103 TYR A CA 1
ATOM 756 C C . TYR A 1 103 ? 3.665 5.469 -3.733 1.00 95.12 103 TYR A C 1
ATOM 758 O O . TYR A 1 103 ? 3.163 5.829 -2.665 1.00 95.12 103 TYR A O 1
ATOM 766 N N . GLU A 1 104 ? 3.361 6.032 -4.895 1.00 95.38 104 GLU A N 1
ATOM 767 C CA . GLU A 1 104 ? 2.234 6.935 -5.058 1.00 95.38 104 GLU A CA 1
ATOM 768 C C . GLU A 1 104 ? 1.021 6.124 -5.484 1.00 95.38 104 GLU A C 1
ATOM 770 O O . GLU A 1 104 ? 0.968 5.570 -6.579 1.00 95.38 104 GLU A O 1
ATOM 775 N N . MET A 1 105 ? 0.057 6.021 -4.584 1.00 94.00 105 MET A N 1
ATOM 776 C CA . MET A 1 105 ? -1.065 5.107 -4.678 1.00 94.00 105 MET A CA 1
ATOM 777 C C . MET A 1 105 ? -2.355 5.891 -4.901 1.00 94.00 105 MET A C 1
ATOM 779 O O . MET A 1 105 ? -2.592 6.942 -4.310 1.00 94.00 105 MET A O 1
ATOM 783 N N . GLU A 1 106 ? -3.236 5.340 -5.716 1.00 94.94 106 GLU A N 1
ATOM 784 C CA . GLU A 1 106 ? -4.614 5.774 -5.884 1.00 94.94 106 GLU A CA 1
ATOM 785 C C . GLU A 1 106 ? -5.502 4.578 -5.533 1.00 94.94 106 GLU A C 1
ATOM 787 O O . GLU A 1 106 ? -5.579 3.606 -6.291 1.00 94.94 106 GLU A O 1
ATOM 792 N N . LEU A 1 107 ? -6.155 4.619 -4.366 1.00 93.31 107 LEU A N 1
ATOM 793 C CA . LEU A 1 107 ? -7.115 3.589 -3.979 1.00 93.31 107 LEU A CA 1
ATOM 794 C C . LEU A 1 107 ? -8.376 3.720 -4.835 1.00 93.31 107 LEU A C 1
ATOM 796 O O . LEU A 1 107 ? -9.011 4.778 -4.889 1.00 93.31 107 LEU A O 1
ATOM 800 N N . LEU A 1 108 ? -8.763 2.615 -5.463 1.00 94.44 108 LEU A N 1
ATOM 801 C CA . LEU A 1 108 ? -9.941 2.523 -6.311 1.00 94.44 108 LEU A CA 1
ATOM 802 C C . LEU A 1 108 ? -11.118 1.900 -5.538 1.00 94.44 108 LEU A C 1
ATOM 804 O O . LEU A 1 108 ? -10.971 1.296 -4.473 1.00 94.44 108 LEU A O 1
ATOM 808 N N . ALA A 1 109 ? -12.321 2.035 -6.094 1.00 91.81 109 ALA A N 1
ATOM 809 C CA . ALA A 1 109 ? -13.564 1.484 -5.553 1.00 91.81 109 ALA A CA 1
ATOM 810 C C . ALA A 1 109 ? -13.887 1.929 -4.109 1.00 91.81 109 ALA A C 1
ATOM 812 O O . ALA A 1 109 ? -14.422 1.151 -3.313 1.00 91.81 109 ALA A O 1
ATOM 813 N N . THR A 1 110 ? -13.590 3.180 -3.755 1.00 88.06 110 THR A N 1
ATOM 814 C CA . THR A 1 110 ? -13.834 3.754 -2.417 1.00 88.06 110 THR A CA 1
ATOM 815 C C . THR A 1 110 ? -15.304 4.056 -2.123 1.00 88.06 110 THR A C 1
ATOM 817 O O . THR A 1 110 ? -15.650 4.427 -1.015 1.00 88.06 110 THR A O 1
ATOM 820 N N . GLU A 1 111 ? -16.227 3.831 -3.056 1.00 84.44 111 GLU A N 1
ATOM 821 C CA . GLU A 1 111 ? -17.666 3.933 -2.759 1.00 84.44 111 GLU A CA 1
ATOM 822 C C . GLU A 1 111 ? -18.179 2.754 -1.908 1.00 84.44 111 GLU A C 1
ATOM 824 O O . GLU A 1 111 ? -19.253 2.841 -1.315 1.00 84.44 111 GLU A O 1
ATOM 829 N N . LEU A 1 112 ? -17.420 1.653 -1.825 1.00 84.56 112 LEU A N 1
ATOM 830 C CA . LEU A 1 112 ? -17.793 0.446 -1.084 1.00 84.56 112 LEU A CA 1
ATOM 831 C C . LEU A 1 11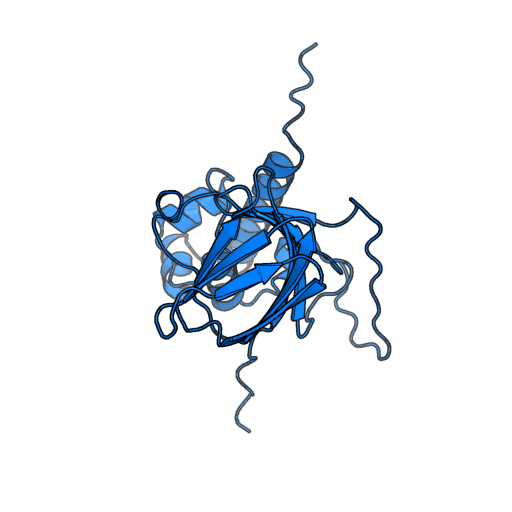2 ? -16.868 0.206 0.113 1.00 84.56 112 LEU A C 1
ATOM 833 O O . LEU A 1 112 ? -15.653 0.097 -0.053 1.00 84.56 112 LEU A O 1
ATOM 837 N N . ALA A 1 113 ? -17.450 0.018 1.296 1.00 79.94 113 ALA A N 1
ATOM 838 C CA . ALA A 1 113 ? -16.761 -0.549 2.456 1.00 79.94 113 ALA A CA 1
ATOM 839 C C . ALA A 1 113 ? -16.868 -2.087 2.470 1.00 79.94 113 ALA A C 1
ATOM 841 O O . ALA A 1 113 ? -17.722 -2.661 1.782 1.00 79.94 113 ALA A O 1
ATOM 842 N N . GLN A 1 114 ? -16.038 -2.759 3.278 1.00 79.38 114 GLN A N 1
ATOM 843 C CA . GLN A 1 114 ? -16.087 -4.214 3.497 1.00 79.38 114 GLN A CA 1
ATOM 844 C C . GLN A 1 114 ? -16.014 -4.991 2.177 1.00 79.38 114 GLN A C 1
ATOM 846 O O . GLN A 1 114 ? -16.876 -5.821 1.845 1.00 79.38 114 GLN A O 1
ATOM 851 N N . LYS A 1 115 ? -15.020 -4.625 1.367 1.00 84.12 115 LYS A N 1
ATOM 852 C CA . LYS A 1 115 ? -14.675 -5.322 0.129 1.00 84.12 115 LYS A CA 1
ATOM 853 C C . LYS A 1 115 ? -13.734 -6.477 0.466 1.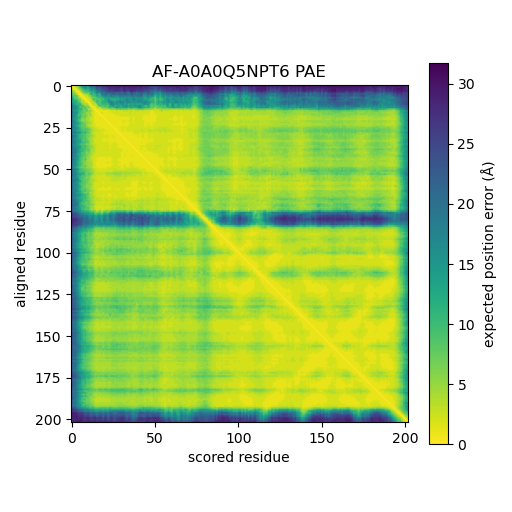00 84.12 115 LYS A C 1
ATOM 855 O O . LYS A 1 115 ? -12.989 -6.395 1.430 1.00 84.12 115 LYS A O 1
ATOM 860 N N . ALA A 1 116 ? -13.754 -7.530 -0.349 1.00 85.94 116 ALA A N 1
ATOM 861 C CA . ALA A 1 116 ? -12.765 -8.600 -0.226 1.00 85.94 116 ALA A CA 1
ATOM 862 C C . ALA A 1 116 ? -11.360 -8.104 -0.603 1.00 85.94 116 ALA A C 1
ATOM 864 O O . ALA A 1 116 ? -10.383 -8.467 0.026 1.00 85.94 116 ALA A O 1
ATOM 865 N N . MET A 1 117 ? -11.266 -7.222 -1.599 1.00 91.44 117 MET A N 1
ATOM 866 C CA . MET A 1 117 ? -9.993 -6.735 -2.121 1.00 91.44 117 MET A CA 1
ATOM 867 C C . MET A 1 117 ? -9.961 -5.212 -2.257 1.00 91.44 117 MET A C 1
ATOM 869 O O . MET A 1 117 ? -10.992 -4.560 -2.473 1.00 91.44 117 MET A O 1
ATOM 873 N N . TYR A 1 118 ? -8.750 -4.671 -2.193 1.00 92.19 118 TYR A N 1
ATOM 874 C CA . TYR A 1 118 ? -8.406 -3.266 -2.336 1.00 92.19 118 TYR A CA 1
ATOM 875 C C . TYR A 1 118 ? -7.523 -3.088 -3.577 1.00 92.19 118 TYR A C 1
ATOM 877 O O . TYR A 1 118 ? -6.327 -3.371 -3.533 1.00 92.19 118 TYR A O 1
ATOM 885 N N . PRO A 1 119 ? -8.112 -2.673 -4.710 1.00 95.81 119 PRO A N 1
ATOM 886 C CA . PRO A 1 119 ? -7.359 -2.356 -5.914 1.00 95.81 119 PRO A CA 1
ATOM 887 C C . PRO A 1 119 ? -6.742 -0.958 -5.820 1.00 95.81 119 PRO A C 1
ATOM 889 O O . PRO A 1 119 ? -7.448 0.029 -5.603 1.00 95.81 119 PRO A O 1
ATOM 892 N N . PHE A 1 120 ? -5.440 -0.874 -6.061 1.00 96.56 120 PHE A N 1
ATOM 893 C CA . PHE A 1 120 ? -4.685 0.366 -6.162 1.00 96.56 120 PHE A CA 1
ATOM 894 C C . PHE A 1 120 ? -4.117 0.524 -7.568 1.00 96.56 120 PHE A C 1
ATOM 896 O O . PHE A 1 120 ? -3.552 -0.417 -8.123 1.00 96.56 120 PHE A O 1
ATOM 903 N N . ARG A 1 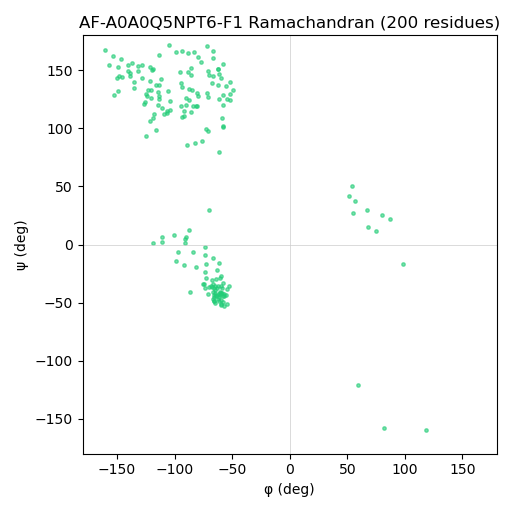121 ? -4.199 1.730 -8.130 1.00 98.00 121 ARG A N 1
ATOM 904 C CA . ARG A 1 121 ? -3.260 2.138 -9.180 1.00 98.00 121 ARG A CA 1
ATOM 905 C C . ARG A 1 121 ? -2.045 2.732 -8.482 1.00 98.00 121 ARG A C 1
ATOM 907 O O . ARG A 1 121 ? -2.211 3.638 -7.672 1.00 98.00 121 ARG A O 1
ATOM 914 N N . ILE A 1 122 ? -0.854 2.214 -8.752 1.00 97.94 122 ILE A N 1
ATOM 915 C CA . ILE A 1 122 ? 0.368 2.640 -8.068 1.00 97.94 122 ILE A CA 1
ATOM 916 C C . ILE A 1 122 ? 1.398 3.079 -9.098 1.00 97.94 122 ILE A C 1
ATOM 918 O O . ILE A 1 122 ? 1.690 2.340 -10.036 1.00 97.94 122 ILE A O 1
ATOM 922 N N . ARG A 1 123 ? 1.962 4.269 -8.893 1.00 98.19 123 ARG A N 1
ATOM 923 C CA . ARG A 1 123 ? 3.186 4.723 -9.548 1.00 98.19 123 ARG A CA 1
ATOM 924 C C . ARG A 1 123 ? 4.365 4.415 -8.629 1.00 98.19 123 ARG A C 1
ATOM 926 O O . ARG A 1 123 ? 4.409 4.889 -7.490 1.00 98.19 123 ARG A O 1
ATOM 933 N N . ILE A 1 124 ? 5.286 3.590 -9.114 1.00 98.25 124 ILE A N 1
ATOM 934 C CA . ILE A 1 124 ? 6.485 3.162 -8.391 1.00 98.25 124 ILE A CA 1
ATOM 935 C C . ILE A 1 124 ? 7.621 4.109 -8.764 1.00 98.25 124 ILE A C 1
ATOM 937 O O . ILE A 1 124 ? 8.113 4.074 -9.891 1.00 98.25 124 ILE A O 1
ATOM 941 N N . THR A 1 125 ? 8.032 4.944 -7.810 1.00 97.75 125 THR A N 1
ATOM 942 C CA . THR A 1 125 ? 9.068 5.971 -8.014 1.00 97.75 125 THR A CA 1
ATOM 943 C C . THR A 1 125 ? 10.456 5.528 -7.544 1.00 97.75 125 THR A C 1
ATOM 945 O O . THR A 1 125 ? 11.442 6.234 -7.742 1.00 97.75 125 THR A O 1
ATOM 948 N N . ALA A 1 126 ? 10.560 4.357 -6.906 1.00 97.44 126 ALA A N 1
ATOM 949 C CA . ALA A 1 126 ? 11.839 3.766 -6.528 1.00 97.44 126 ALA A CA 1
ATOM 950 C C . ALA A 1 126 ? 12.484 3.064 -7.726 1.00 97.44 126 ALA A C 1
ATOM 952 O O . ALA A 1 126 ? 11.854 2.217 -8.348 1.00 97.44 126 ALA A O 1
ATOM 953 N N . HIS A 1 127 ? 13.761 3.356 -7.976 1.00 97.81 127 HIS A N 1
ATOM 954 C CA . HIS A 1 127 ? 14.593 2.703 -9.004 1.00 97.81 127 HIS A CA 1
ATOM 955 C C . HIS A 1 127 ? 15.703 1.820 -8.403 1.00 97.81 127 HIS A C 1
ATOM 957 O O . HIS A 1 127 ? 16.522 1.252 -9.117 1.00 97.81 127 HIS A O 1
ATOM 963 N N . SER A 1 128 ? 15.756 1.720 -7.071 1.00 96.25 128 SER A N 1
ATOM 964 C CA . SER A 1 128 ? 16.683 0.865 -6.320 1.00 96.25 128 SER A CA 1
ATOM 965 C C . SER A 1 128 ? 16.025 0.402 -5.022 1.00 96.25 128 SER A C 1
ATOM 967 O O . SER A 1 128 ? 15.176 1.103 -4.464 1.00 96.25 128 SER A O 1
ATOM 969 N N . LEU A 1 129 ? 16.454 -0.758 -4.521 1.00 94.56 129 LEU A N 1
ATOM 970 C CA . LEU A 1 129 ? 16.068 -1.258 -3.202 1.00 94.56 129 LEU A CA 1
ATOM 971 C C . LEU A 1 129 ? 16.547 -0.364 -2.052 1.00 94.56 129 LEU A C 1
ATOM 973 O O . LEU A 1 129 ? 15.937 -0.391 -0.989 1.00 94.56 129 LEU A O 1
ATOM 977 N N . ASP A 1 130 ? 17.574 0.463 -2.265 1.00 94.44 130 ASP A N 1
ATOM 978 C CA . ASP A 1 130 ? 18.087 1.395 -1.247 1.00 94.44 130 ASP A CA 1
ATOM 979 C C . ASP A 1 130 ? 17.039 2.429 -0.802 1.00 94.44 130 ASP A C 1
ATOM 981 O O . ASP A 1 130 ? 17.193 3.084 0.226 1.00 94.44 130 ASP A O 1
ATOM 985 N N . ALA A 1 131 ? 15.961 2.580 -1.575 1.00 92.06 131 ALA A N 1
ATOM 986 C CA . ALA A 1 131 ? 14.833 3.434 -1.239 1.00 92.06 131 ALA A CA 1
ATOM 987 C C . ALA A 1 131 ? 13.934 2.862 -0.120 1.00 92.06 131 ALA A C 1
ATOM 989 O O . ALA A 1 131 ? 13.038 3.561 0.357 1.00 92.06 131 ALA A O 1
ATOM 990 N N . PHE A 1 132 ? 14.148 1.608 0.296 1.00 90.88 132 PHE A N 1
ATOM 991 C CA . PHE A 1 132 ? 13.325 0.915 1.284 1.00 90.88 132 PHE A CA 1
ATOM 992 C C . PHE A 1 132 ? 14.117 0.626 2.560 1.00 90.88 132 PHE A C 1
ATOM 994 O O . PHE A 1 132 ? 15.089 -0.123 2.546 1.00 90.88 132 PHE A O 1
ATOM 1001 N N . GLU A 1 133 ? 13.649 1.162 3.688 1.00 86.62 133 GLU A N 1
ATOM 1002 C CA . GLU A 1 133 ? 14.152 0.772 5.014 1.00 86.62 133 GLU A CA 1
ATOM 1003 C C . GLU A 1 133 ? 13.639 -0.621 5.418 1.00 86.62 133 GLU A C 1
ATOM 1005 O O . GLU A 1 133 ? 14.363 -1.413 6.016 1.00 86.62 133 GLU A O 1
ATOM 1010 N N . GLU A 1 134 ? 12.389 -0.930 5.061 1.00 87.06 134 GLU A N 1
ATOM 1011 C CA . GLU A 1 134 ? 11.718 -2.201 5.333 1.00 87.06 134 GLU A CA 1
ATOM 1012 C C . GLU A 1 134 ? 10.861 -2.624 4.134 1.00 87.06 134 GLU A C 1
ATOM 1014 O O . GLU A 1 134 ? 10.404 -1.795 3.342 1.00 87.06 134 GLU A O 1
ATOM 1019 N N . TRP A 1 135 ? 10.629 -3.931 4.005 1.00 91.75 135 TRP A N 1
ATOM 1020 C CA . TRP A 1 135 ? 9.786 -4.510 2.955 1.00 91.75 135 TRP A CA 1
ATOM 1021 C C . TRP A 1 135 ? 8.359 -4.738 3.456 1.00 91.75 135 TRP A C 1
ATOM 1023 O O . TRP A 1 135 ? 8.144 -5.036 4.634 1.00 91.75 135 TRP A O 1
ATOM 1033 N N . GLY A 1 136 ? 7.388 -4.625 2.549 1.00 90.44 136 GLY A N 1
ATOM 1034 C CA . GLY A 1 136 ? 5.975 -4.836 2.845 1.00 90.44 136 GLY A CA 1
ATOM 1035 C C . GLY A 1 136 ? 5.705 -6.265 3.307 1.00 90.44 136 GLY A C 1
ATOM 1036 O O . GLY A 1 136 ? 6.267 -7.214 2.764 1.00 90.44 136 GLY A O 1
ATOM 1037 N N . ARG A 1 137 ? 4.870 -6.406 4.341 1.00 91.94 137 ARG A N 1
ATOM 1038 C CA . ARG A 1 137 ? 4.381 -7.687 4.870 1.00 91.94 137 ARG A CA 1
ATOM 1039 C C . ARG A 1 137 ? 3.000 -7.500 5.439 1.00 91.94 137 ARG A C 1
ATOM 1041 O O . ARG A 1 137 ? 2.812 -6.613 6.263 1.00 91.94 137 ARG A O 1
ATOM 1048 N N . HIS A 1 138 ? 2.071 -8.364 5.086 1.00 89.81 138 HIS A N 1
ATOM 1049 C CA . HIS A 1 138 ? 0.787 -8.435 5.768 1.00 89.81 138 HIS A CA 1
ATOM 1050 C C . HIS A 1 138 ? 0.118 -9.778 5.498 1.00 89.81 138 HIS A C 1
ATOM 1052 O O . HIS A 1 138 ? 0.539 -10.554 4.648 1.00 89.81 138 HIS A O 1
ATOM 1058 N N . GLU A 1 139 ? -0.930 -10.078 6.255 1.00 88.56 139 GLU A N 1
ATOM 1059 C CA . GLU A 1 139 ? -1.778 -11.224 5.949 1.00 88.56 139 GLU A CA 1
ATOM 1060 C C . GLU A 1 139 ? -2.515 -10.990 4.627 1.00 88.56 139 GLU A C 1
ATOM 1062 O O . GLU A 1 139 ? -2.926 -9.865 4.329 1.00 88.56 139 GLU A O 1
ATOM 1067 N N . GLY A 1 140 ? -2.724 -12.063 3.867 1.00 91.75 140 GLY A N 1
ATOM 1068 C CA . GLY A 1 140 ? -3.474 -12.006 2.623 1.00 91.75 140 GLY A CA 1
ATOM 1069 C C . GLY A 1 140 ? -2.671 -12.394 1.395 1.00 91.75 140 GLY A C 1
ATOM 1070 O O . GLY A 1 140 ? -1.682 -13.123 1.472 1.00 91.75 140 GLY A O 1
ATOM 1071 N N . GLU A 1 141 ? -3.183 -11.955 0.258 1.00 95.06 141 GLU A N 1
ATOM 1072 C CA . GLU A 1 141 ? -2.686 -12.310 -1.064 1.00 95.06 141 GLU A CA 1
ATOM 1073 C C . GLU A 1 141 ? -2.698 -11.066 -1.940 1.00 95.06 141 GLU A C 1
ATOM 1075 O O . GLU A 1 141 ? -3.579 -10.207 -1.821 1.00 95.06 141 GLU A O 1
ATOM 1080 N N . GLU A 1 142 ? -1.745 -10.999 -2.855 1.00 96.62 142 GLU A N 1
ATOM 1081 C CA . GLU A 1 142 ? -1.560 -9.855 -3.729 1.00 96.62 142 GLU A CA 1
ATOM 1082 C C . GLU A 1 142 ? -1.481 -10.273 -5.183 1.00 96.62 142 GLU A C 1
ATOM 1084 O O . GLU A 1 142 ? -0.914 -11.307 -5.529 1.00 96.62 142 GLU A O 1
ATOM 1089 N N . PHE A 1 143 ? -2.047 -9.430 -6.037 1.00 98.38 143 PHE A N 1
ATOM 1090 C CA . PHE A 1 143 ? -1.936 -9.523 -7.481 1.00 98.38 143 PHE A CA 1
ATOM 1091 C C . PHE A 1 143 ? -1.443 -8.188 -8.028 1.00 98.38 143 PHE A C 1
ATOM 1093 O O . PHE A 1 143 ? -2.101 -7.164 -7.849 1.00 98.38 143 PHE A O 1
ATOM 1100 N N . LEU A 1 144 ? -0.309 -8.199 -8.717 1.00 98.56 144 LEU A N 1
ATOM 1101 C CA . LEU A 1 144 ? 0.268 -7.033 -9.375 1.00 98.56 144 LEU A CA 1
ATOM 1102 C C . LEU A 1 144 ? 0.245 -7.259 -10.884 1.00 98.56 144 LEU A C 1
ATOM 1104 O O . LEU A 1 144 ? 0.689 -8.299 -11.358 1.00 98.56 144 LEU A O 1
ATOM 1108 N N . PHE A 1 145 ? -0.243 -6.276 -11.634 1.00 98.88 145 PHE A N 1
ATOM 1109 C CA . PHE A 1 145 ? -0.225 -6.242 -13.095 1.00 98.88 145 PHE A CA 1
ATOM 1110 C C . PHE A 1 145 ? 0.469 -4.965 -13.570 1.00 98.88 145 PHE A C 1
ATOM 1112 O O . PHE A 1 145 ? 0.092 -3.869 -13.147 1.00 98.88 145 PHE A O 1
ATOM 1119 N N . VAL A 1 146 ? 1.458 -5.077 -14.456 1.00 98.88 146 VAL A N 1
ATOM 1120 C CA . VAL A 1 146 ? 2.220 -3.921 -14.949 1.00 98.88 146 VAL A CA 1
ATOM 1121 C C . VAL A 1 146 ? 1.445 -3.221 -16.064 1.00 98.88 146 VAL A C 1
ATOM 1123 O O . VAL A 1 146 ? 1.159 -3.802 -17.109 1.00 98.88 146 VAL A O 1
ATOM 1126 N N . LEU A 1 147 ? 1.098 -1.952 -15.846 1.00 98.56 147 LEU A N 1
ATOM 1127 C CA . LEU A 1 147 ? 0.367 -1.122 -16.807 1.00 98.56 147 LEU A CA 1
ATOM 1128 C C . LEU A 1 147 ? 1.319 -0.428 -17.788 1.00 98.56 147 LEU A C 1
ATOM 1130 O O . LEU A 1 147 ? 1.015 -0.334 -18.976 1.00 98.56 147 LEU A O 1
ATOM 1134 N N . SER A 1 148 ? 2.456 0.065 -17.293 1.00 98.75 148 SER A N 1
ATOM 1135 C CA . SER A 1 148 ? 3.501 0.701 -18.101 1.00 98.75 148 SER A CA 1
ATOM 1136 C C . SER A 1 148 ? 4.858 0.660 -17.402 1.00 98.75 148 SER A C 1
ATOM 1138 O O . SER A 1 148 ? 4.922 0.657 -16.173 1.00 98.75 148 SER A O 1
ATOM 1140 N N . GLY A 1 149 ? 5.936 0.704 -18.187 1.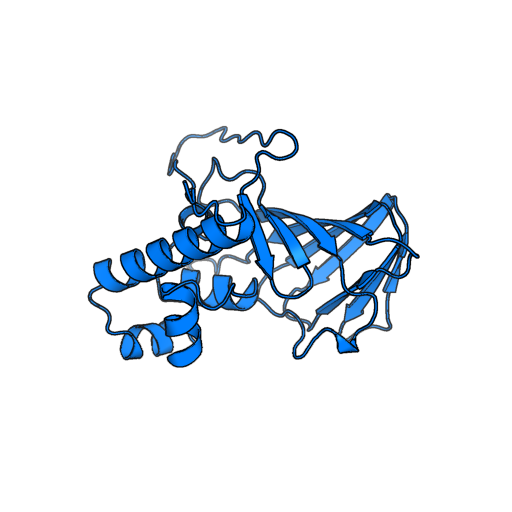00 98.44 149 GLY A N 1
ATOM 1141 C CA . GLY A 1 149 ? 7.306 0.584 -17.684 1.00 98.44 149 GLY A CA 1
ATOM 1142 C C . GLY A 1 149 ? 7.712 -0.872 -17.457 1.00 98.44 149 GLY A C 1
ATOM 1143 O O . GLY A 1 149 ? 7.132 -1.785 -18.048 1.00 98.44 149 GLY A O 1
ATOM 1144 N N . ALA A 1 150 ? 8.717 -1.071 -16.608 1.00 98.69 150 ALA A N 1
ATOM 1145 C CA . ALA A 1 150 ? 9.189 -2.388 -16.193 1.00 98.69 150 ALA A CA 1
ATOM 1146 C C . ALA A 1 150 ? 9.421 -2.402 -14.681 1.00 98.69 150 ALA A C 1
ATOM 1148 O O . ALA A 1 150 ? 9.941 -1.438 -14.120 1.00 98.69 150 ALA A O 1
ATOM 1149 N N . VAL A 1 151 ? 9.060 -3.497 -14.020 1.00 98.69 151 VAL A N 1
ATOM 1150 C CA . VAL A 1 151 ? 9.129 -3.653 -12.564 1.00 98.69 151 VAL A CA 1
ATOM 1151 C C . VAL A 1 151 ? 10.012 -4.839 -12.214 1.00 98.69 151 VAL A C 1
ATOM 1153 O O . VAL A 1 151 ? 9.941 -5.882 -12.854 1.00 98.69 151 VAL A O 1
ATOM 1156 N N . CYS A 1 152 ? 10.814 -4.704 -11.162 1.00 98.56 152 CYS A N 1
ATOM 1157 C CA . CYS A 1 152 ? 11.407 -5.854 -10.493 1.00 98.56 152 CYS A CA 1
ATOM 1158 C C . CYS A 1 152 ? 10.778 -6.011 -9.109 1.00 98.56 152 CYS A C 1
ATOM 1160 O O . CYS A 1 152 ? 10.885 -5.109 -8.272 1.00 98.56 152 CYS A O 1
ATOM 1162 N N . LEU A 1 153 ? 10.099 -7.139 -8.886 1.00 98.31 153 LEU A N 1
ATOM 1163 C CA . LEU A 1 153 ? 9.589 -7.529 -7.578 1.00 98.31 153 LEU A CA 1
ATOM 1164 C C . LEU A 1 153 ? 10.655 -8.350 -6.851 1.00 98.31 153 LEU A C 1
ATOM 1166 O O . LEU A 1 153 ? 11.046 -9.436 -7.284 1.00 98.31 153 LEU A O 1
ATOM 1170 N N . TYR A 1 154 ? 11.078 -7.843 -5.705 1.00 97.81 154 TYR A N 1
ATOM 1171 C CA . TYR A 1 154 ? 11.891 -8.558 -4.740 1.00 97.81 154 TYR A CA 1
ATOM 1172 C C . TYR A 1 154 ? 10.978 -9.211 -3.715 1.00 97.81 154 TYR A C 1
ATOM 1174 O O . TYR A 1 154 ? 10.045 -8.584 -3.214 1.00 97.81 154 TYR A O 1
ATOM 1182 N N . SER A 1 155 ? 11.269 -10.467 -3.391 1.00 96.25 155 SER A N 1
ATOM 1183 C CA . SER A 1 155 ? 10.646 -11.177 -2.281 1.00 96.25 155 SER A CA 1
ATOM 1184 C C . SER A 1 155 ? 11.711 -11.958 -1.522 1.00 96.25 155 SER A C 1
ATOM 1186 O O . SER A 1 155 ? 12.763 -12.266 -2.075 1.00 96.25 155 SER A O 1
ATOM 1188 N N . GLU A 1 156 ? 11.482 -12.275 -0.254 1.00 94.06 156 GLU A N 1
ATOM 1189 C CA . GLU A 1 156 ? 12.500 -12.983 0.536 1.00 94.06 156 GLU A CA 1
ATOM 1190 C C . GLU A 1 156 ? 12.769 -14.416 0.079 1.00 94.06 156 GLU A C 1
ATOM 1192 O O . GLU A 1 156 ? 13.857 -14.942 0.299 1.00 94.06 156 GLU A O 1
ATOM 1197 N N . LEU A 1 157 ? 11.751 -15.074 -0.478 1.00 93.75 157 LEU A N 1
ATOM 1198 C CA . LEU A 1 157 ? 11.782 -16.515 -0.733 1.00 93.75 157 LEU A CA 1
ATOM 1199 C C . LEU A 1 157 ? 12.138 -16.863 -2.180 1.00 93.75 157 LEU A C 1
ATOM 1201 O O . LEU A 1 157 ? 12.458 -18.017 -2.460 1.00 93.75 157 LEU A O 1
ATOM 1205 N N . TYR A 1 158 ? 12.095 -15.889 -3.088 1.00 95.19 158 TYR A N 1
ATOM 1206 C CA . TYR A 1 158 ? 12.379 -16.088 -4.504 1.00 95.19 158 TYR A CA 1
ATOM 1207 C C . TYR A 1 158 ? 13.418 -15.092 -4.999 1.00 95.19 158 TYR A C 1
ATOM 1209 O O . TYR A 1 158 ? 13.570 -13.994 -4.467 1.00 95.19 158 TYR A O 1
ATOM 1217 N N . ALA A 1 159 ? 14.124 -15.479 -6.061 1.00 96.88 159 ALA A N 1
ATOM 1218 C CA . ALA A 1 159 ? 14.989 -14.560 -6.782 1.00 96.88 159 ALA A CA 1
ATOM 1219 C C . ALA A 1 159 ? 14.188 -13.346 -7.310 1.00 96.88 159 ALA A C 1
ATOM 1221 O O . ALA A 1 159 ? 12.974 -13.461 -7.524 1.00 96.88 159 ALA A O 1
ATOM 1222 N N . PRO A 1 160 ? 14.851 -12.197 -7.547 1.00 97.81 160 PRO A N 1
ATOM 1223 C CA . PRO A 1 160 ? 14.201 -11.018 -8.108 1.00 97.81 160 PRO A CA 1
ATOM 1224 C C . PRO A 1 160 ? 13.439 -11.357 -9.392 1.00 97.81 160 PRO A C 1
ATOM 1226 O O . PRO A 1 160 ? 13.977 -12.002 -10.293 1.00 97.81 160 PRO A O 1
ATOM 1229 N N . THR A 1 161 ? 12.174 -10.947 -9.454 1.00 98.38 161 THR A N 1
ATOM 1230 C CA . THR A 1 161 ? 11.280 -11.255 -10.572 1.00 98.38 161 THR A CA 1
ATOM 1231 C C . THR A 1 161 ? 11.068 -10.012 -11.421 1.00 98.38 161 THR A C 1
ATOM 1233 O O . THR A 1 161 ? 10.459 -9.045 -10.969 1.00 98.38 161 THR A O 1
ATOM 1236 N N . HIS A 1 162 ? 11.566 -10.050 -12.653 1.00 98.50 162 HIS A N 1
ATOM 1237 C CA . HIS A 1 162 ? 11.415 -8.972 -13.625 1.00 98.50 162 HIS A CA 1
ATOM 1238 C C . HIS A 1 162 ? 10.116 -9.137 -14.414 1.00 98.50 162 HIS A C 1
ATOM 1240 O O . HIS A 1 162 ? 9.802 -10.238 -14.863 1.00 98.50 162 HIS A O 1
ATOM 1246 N N . LEU A 1 163 ? 9.379 -8.041 -14.560 1.00 98.69 163 LEU A N 1
ATOM 1247 C CA . LEU A 1 163 ? 8.069 -7.970 -15.194 1.00 98.69 163 LEU A CA 1
ATOM 1248 C C . LEU A 1 163 ? 8.037 -6.756 -16.127 1.00 98.69 163 LEU A C 1
ATOM 1250 O O . LEU A 1 163 ? 8.444 -5.658 -15.737 1.00 98.69 163 LEU A O 1
ATOM 1254 N N . GLU A 1 164 ? 7.520 -6.933 -17.334 1.00 98.69 164 GLU A N 1
ATOM 1255 C CA . GLU A 1 164 ? 7.305 -5.858 -18.302 1.00 98.69 164 GLU A CA 1
ATOM 1256 C C . GLU A 1 164 ? 5.819 -5.494 -18.400 1.00 98.69 164 GLU A C 1
ATOM 1258 O O . GLU A 1 164 ? 4.950 -6.153 -17.828 1.00 98.69 164 GLU A O 1
ATOM 1263 N N . ALA A 1 165 ? 5.497 -4.412 -19.112 1.00 98.75 165 ALA A N 1
ATOM 1264 C CA . ALA A 1 165 ? 4.113 -4.007 -19.335 1.00 98.75 165 ALA A CA 1
ATOM 1265 C C . ALA A 1 165 ? 3.275 -5.149 -19.944 1.00 98.75 165 ALA A C 1
ATOM 1267 O O . ALA A 1 165 ? 3.599 -5.679 -21.005 1.00 98.75 165 ALA A O 1
ATOM 1268 N N . GLY A 1 166 ? 2.161 -5.482 -19.289 1.00 98.62 166 GLY A N 1
ATOM 1269 C CA . GLY A 1 166 ? 1.310 -6.619 -19.642 1.00 98.62 166 GLY A CA 1
ATOM 1270 C C . GLY A 1 166 ? 1.546 -7.877 -18.801 1.00 98.62 166 GLY A C 1
ATOM 1271 O O . GLY A 1 166 ? 0.662 -8.735 -18.762 1.00 98.62 166 GLY A O 1
ATOM 1272 N N . ASP A 1 167 ? 2.673 -7.969 -18.091 1.00 98.88 167 ASP A N 1
ATOM 1273 C CA . ASP A 1 167 ? 2.947 -9.071 -17.175 1.00 98.88 167 ASP A CA 1
ATOM 1274 C C . ASP A 1 167 ? 2.226 -8.895 -15.836 1.00 98.88 167 ASP A C 1
ATOM 1276 O O . ASP A 1 167 ? 1.807 -7.802 -15.435 1.00 98.88 167 ASP A O 1
ATOM 1280 N N . SER A 1 168 ? 2.102 -10.006 -15.111 1.00 98.75 168 SER A N 1
ATOM 1281 C CA . SER A 1 168 ? 1.538 -10.009 -13.768 1.00 98.75 168 SER A CA 1
ATOM 1282 C C . SER A 1 168 ? 2.167 -11.053 -12.864 1.00 98.75 168 SER A C 1
ATOM 1284 O O . SER A 1 168 ? 2.745 -12.036 -13.326 1.00 98.75 168 SER A O 1
ATOM 1286 N N . ILE A 1 169 ? 2.011 -10.842 -11.563 1.00 98.56 169 ILE A N 1
ATOM 1287 C CA . ILE A 1 169 ? 2.428 -11.772 -10.523 1.00 98.56 169 ILE A CA 1
ATOM 1288 C C . ILE A 1 169 ? 1.364 -11.850 -9.435 1.00 98.56 169 ILE A C 1
ATOM 1290 O O . ILE A 1 169 ? 0.708 -10.862 -9.106 1.00 98.56 169 ILE A O 1
ATOM 1294 N N . TYR A 1 170 ? 1.210 -13.044 -8.876 1.00 97.69 170 TYR A N 1
ATOM 1295 C CA . TYR A 1 170 ? 0.369 -13.321 -7.724 1.00 97.69 170 TYR A CA 1
ATOM 1296 C C . TYR A 1 170 ? 1.219 -13.959 -6.627 1.00 97.69 170 TYR A C 1
ATOM 1298 O O . TYR A 1 170 ? 1.982 -14.885 -6.918 1.00 97.69 170 TYR A O 1
ATOM 1306 N N . PHE A 1 171 ? 1.104 -13.490 -5.385 1.00 95.94 171 PHE A N 1
ATOM 1307 C CA . PHE A 1 171 ? 1.942 -13.971 -4.285 1.00 95.94 171 PHE A CA 1
ATOM 1308 C C . PHE A 1 171 ? 1.282 -13.828 -2.905 1.00 95.94 171 PHE A C 1
ATOM 1310 O O . PHE A 1 171 ? 0.311 -13.095 -2.721 1.00 95.94 171 PHE A O 1
ATOM 1317 N N . ASP A 1 172 ? 1.824 -14.566 -1.931 1.00 95.12 172 ASP A N 1
ATOM 1318 C CA . ASP A 1 172 ? 1.433 -14.495 -0.519 1.00 95.12 172 ASP A CA 1
ATOM 1319 C C . ASP A 1 172 ? 2.119 -13.301 0.159 1.00 95.12 172 ASP A C 1
ATOM 1321 O O . ASP A 1 172 ? 3.352 -13.242 0.251 1.00 95.12 172 ASP A O 1
ATOM 1325 N N . SER A 1 173 ? 1.305 -12.379 0.666 1.00 93.44 173 SER A N 1
ATOM 1326 C CA . SER A 1 173 ? 1.717 -11.095 1.237 1.00 93.44 173 SER A CA 1
ATOM 1327 C C . SER A 1 173 ? 2.520 -11.193 2.533 1.00 93.44 173 SER A C 1
ATOM 1329 O O . SER A 1 173 ? 3.092 -10.199 2.988 1.00 93.44 173 SER A O 1
ATOM 1331 N N . ARG A 1 174 ? 2.573 -12.374 3.165 1.00 92.25 174 ARG A N 1
ATOM 1332 C CA . ARG A 1 174 ? 3.343 -12.587 4.404 1.00 92.25 174 ARG A CA 1
ATOM 1333 C C . ARG A 1 174 ? 4.841 -12.623 4.129 1.00 92.25 174 ARG A C 1
ATOM 1335 O O . ARG A 1 174 ? 5.646 -12.349 5.024 1.00 92.25 174 ARG A O 1
ATOM 1342 N N . THR A 1 175 ? 5.208 -12.955 2.893 1.00 91.62 175 THR A N 1
ATOM 1343 C CA . THR A 1 175 ? 6.587 -12.863 2.424 1.00 91.62 175 THR A CA 1
ATOM 1344 C C . THR A 1 175 ? 6.944 -11.397 2.249 1.00 91.62 175 THR A C 1
ATOM 1346 O O . THR A 1 175 ? 6.204 -10.652 1.607 1.00 91.62 175 THR A O 1
ATOM 1349 N N . GLY A 1 176 ? 8.079 -10.985 2.814 1.00 94.62 176 GLY A N 1
ATOM 1350 C CA . GLY A 1 176 ? 8.565 -9.619 2.657 1.00 94.62 176 GLY A CA 1
ATOM 1351 C C . GLY A 1 176 ? 8.741 -9.308 1.185 1.00 94.62 176 GLY A C 1
ATOM 1352 O O . GLY A 1 176 ? 9.395 -10.090 0.496 1.00 94.62 176 GLY A O 1
ATOM 1353 N N . HIS A 1 177 ? 8.172 -8.201 0.718 1.00 96.12 177 HIS A N 1
ATOM 1354 C CA . HIS A 1 177 ? 8.228 -7.829 -0.689 1.00 96.12 177 HIS A CA 1
ATOM 1355 C C . HIS A 1 177 ? 8.427 -6.325 -0.914 1.00 96.12 177 HIS A C 1
ATOM 1357 O O . HIS A 1 177 ? 7.993 -5.478 -0.128 1.00 96.12 177 HIS A O 1
ATOM 1363 N N . ALA A 1 178 ? 9.097 -5.996 -2.015 1.00 96.81 178 ALA A N 1
ATOM 1364 C CA . ALA A 1 178 ? 9.298 -4.633 -2.494 1.00 96.81 178 ALA A CA 1
ATOM 1365 C C . ALA A 1 178 ? 9.376 -4.630 -4.025 1.00 96.81 178 ALA A C 1
ATOM 1367 O O . ALA A 1 178 ? 9.906 -5.560 -4.626 1.00 96.81 178 ALA A O 1
ATOM 1368 N N . ALA A 1 179 ? 8.859 -3.585 -4.658 1.00 97.75 179 ALA A N 1
ATOM 1369 C CA . ALA A 1 179 ? 8.848 -3.415 -6.099 1.00 97.75 179 ALA A CA 1
ATOM 1370 C C . ALA A 1 179 ? 9.590 -2.127 -6.461 1.00 97.75 179 ALA A C 1
ATOM 1372 O O . ALA A 1 179 ? 9.341 -1.071 -5.880 1.00 97.75 179 ALA A O 1
ATOM 1373 N N . VAL A 1 180 ? 10.481 -2.212 -7.444 1.00 98.50 180 VAL A N 1
ATOM 1374 C CA . VAL A 1 180 ? 11.165 -1.049 -8.029 1.00 98.50 180 VAL A CA 1
ATOM 1375 C C . VAL A 1 180 ? 10.826 -0.948 -9.505 1.00 98.50 180 VAL A C 1
ATOM 1377 O O . VAL A 1 180 ? 10.613 -1.965 -10.167 1.00 98.50 180 VAL A O 1
ATOM 1380 N N . SER A 1 181 ? 10.829 0.271 -10.030 1.00 98.62 181 SER A N 1
ATOM 1381 C CA . SER A 1 181 ? 10.950 0.492 -11.462 1.00 98.62 181 SER A CA 1
ATOM 1382 C C . SER A 1 181 ? 12.345 0.071 -11.924 1.00 98.62 181 SER A C 1
ATOM 1384 O O . SER A 1 181 ? 13.343 0.313 -11.247 1.00 98.62 181 SER A O 1
ATOM 1386 N N . THR A 1 182 ? 12.407 -0.578 -13.080 1.00 98.38 182 THR A N 1
ATOM 1387 C CA . THR A 1 182 ? 13.654 -0.888 -13.800 1.00 98.38 182 THR A CA 1
ATOM 1388 C C . THR A 1 182 ? 13.696 -0.231 -15.181 1.00 98.38 182 THR A C 1
ATOM 1390 O O . THR A 1 182 ? 14.672 -0.389 -15.912 1.00 98.38 182 THR A O 1
ATOM 1393 N N . SER A 1 183 ? 12.653 0.525 -15.541 1.00 96.50 183 SER A N 1
ATOM 1394 C CA . SER A 1 183 ? 12.641 1.405 -16.710 1.00 96.50 183 SER A CA 1
ATOM 1395 C C . SER A 1 183 ? 13.293 2.756 -16.404 1.00 96.50 183 SER A C 1
ATOM 1397 O O . SER A 1 183 ? 13.500 3.109 -15.250 1.00 96.50 183 SER A O 1
ATOM 1399 N N . THR A 1 184 ? 13.608 3.536 -17.444 1.00 96.06 184 THR A N 1
ATOM 1400 C CA . THR A 1 184 ? 14.128 4.909 -17.284 1.00 96.06 184 THR A CA 1
ATOM 1401 C C . THR A 1 184 ? 13.141 5.816 -16.550 1.00 96.06 184 THR A C 1
ATOM 1403 O O . THR A 1 184 ? 13.546 6.590 -15.689 1.00 96.06 184 THR A O 1
ATOM 1406 N N . ASP A 1 185 ? 11.857 5.695 -16.883 1.00 97.50 185 ASP A N 1
ATOM 1407 C CA . ASP A 1 185 ? 10.771 6.388 -16.199 1.00 97.50 185 ASP A CA 1
ATOM 1408 C C . ASP A 1 185 ? 10.167 5.503 -15.096 1.00 97.50 185 ASP A C 1
ATOM 1410 O O . ASP A 1 185 ? 10.405 4.289 -15.032 1.00 97.50 185 ASP A O 1
ATOM 1414 N N . ASP A 1 186 ? 9.362 6.112 -14.227 1.00 98.44 186 ASP A N 1
ATOM 1415 C CA . ASP A 1 186 ? 8.591 5.394 -13.212 1.00 98.44 186 ASP A CA 1
ATOM 1416 C C . ASP A 1 186 ? 7.633 4.381 -13.850 1.00 98.44 186 ASP A C 1
ATOM 1418 O O . ASP A 1 186 ? 7.022 4.636 -14.892 1.00 98.44 186 ASP A O 1
ATOM 1422 N N . ALA A 1 187 ? 7.463 3.241 -13.188 1.00 98.62 187 ALA A N 1
ATOM 1423 C CA . ALA A 1 187 ? 6.521 2.219 -13.616 1.00 98.62 187 ALA A CA 1
ATOM 1424 C C . ALA A 1 187 ? 5.132 2.466 -13.013 1.00 98.62 187 ALA A C 1
ATOM 1426 O O . ALA A 1 187 ? 5.001 2.941 -11.880 1.00 98.62 187 ALA A O 1
ATOM 1427 N N . GLU A 1 188 ? 4.084 2.088 -13.745 1.00 98.62 188 GLU A N 1
ATOM 1428 C CA . GLU A 1 188 ? 2.721 2.050 -13.216 1.00 98.62 188 GLU A CA 1
ATOM 1429 C C . GLU A 1 188 ? 2.208 0.617 -13.146 1.00 98.62 188 GLU A C 1
ATOM 1431 O O . GLU A 1 188 ? 2.353 -0.161 -14.091 1.00 98.62 188 GLU A O 1
ATOM 1436 N N . VAL A 1 189 ? 1.543 0.289 -12.041 1.00 98.75 189 VAL A N 1
ATOM 1437 C CA . VAL A 1 189 ? 0.957 -1.030 -11.799 1.00 98.75 189 VAL A CA 1
ATOM 1438 C C . VAL A 1 189 ? -0.483 -0.916 -11.306 1.00 98.75 189 VAL A C 1
ATOM 1440 O O . VAL A 1 189 ? -0.860 0.040 -10.622 1.00 98.75 189 VAL A O 1
ATOM 1443 N N . LEU A 1 190 ? -1.296 -1.918 -11.633 1.00 98.62 190 LEU A N 1
ATOM 1444 C CA . LEU A 1 190 ? -2.512 -2.234 -10.896 1.00 98.62 190 LEU A CA 1
ATOM 1445 C C . LEU A 1 190 ? -2.139 -3.265 -9.835 1.00 98.62 190 LEU A C 1
ATOM 1447 O O . LEU A 1 190 ? -1.775 -4.388 -10.171 1.00 98.62 190 LEU A O 1
ATOM 1451 N N . TRP A 1 191 ? -2.245 -2.886 -8.569 1.00 97.94 191 TRP A N 1
ATOM 1452 C CA . TRP A 1 191 ? -1.889 -3.731 -7.440 1.00 97.94 191 TRP A CA 1
ATOM 1453 C C . TRP A 1 191 ? -3.128 -3.984 -6.587 1.00 97.94 191 TRP A C 1
ATOM 1455 O O . TRP A 1 191 ? -3.708 -3.071 -6.003 1.00 97.94 191 TRP A O 1
ATOM 1465 N N . ILE A 1 192 ? -3.585 -5.227 -6.574 1.00 97.31 192 ILE A N 1
ATOM 1466 C CA . ILE A 1 192 ? -4.775 -5.676 -5.868 1.00 97.31 192 ILE A CA 1
ATOM 1467 C C . ILE A 1 192 ? -4.325 -6.413 -4.622 1.00 97.31 192 ILE A C 1
ATOM 1469 O O . ILE A 1 192 ? -3.598 -7.397 -4.716 1.00 97.31 192 ILE A O 1
ATOM 1473 N N . ILE A 1 193 ? -4.794 -5.947 -3.471 1.00 94.12 193 ILE A N 1
ATOM 1474 C CA . ILE A 1 193 ? -4.478 -6.546 -2.181 1.00 94.12 193 ILE A CA 1
ATOM 1475 C C . ILE A 1 193 ? -5.751 -7.145 -1.596 1.00 94.12 193 ILE A C 1
ATOM 1477 O O . ILE A 1 193 ? -6.763 -6.455 -1.473 1.00 94.12 193 ILE A O 1
ATOM 1481 N N . ASN A 1 194 ? -5.725 -8.426 -1.253 1.00 91.12 194 ASN A N 1
ATOM 1482 C CA . ASN A 1 194 ? -6.809 -9.117 -0.566 1.00 91.12 194 ASN A CA 1
ATOM 1483 C C . ASN A 1 194 ? -6.416 -9.346 0.889 1.00 91.12 194 ASN A C 1
ATOM 1485 O O . ASN A 1 194 ? -5.337 -9.863 1.162 1.00 91.12 194 ASN A O 1
ATOM 1489 N N . GLU A 1 195 ? -7.313 -9.029 1.816 1.00 78.12 195 GLU A N 1
ATOM 1490 C CA . GLU A 1 195 ? -7.139 -9.402 3.215 1.00 78.12 195 GLU A CA 1
ATOM 1491 C C . GLU A 1 195 ? -7.778 -10.764 3.454 1.00 78.12 195 GLU A C 1
ATOM 1493 O O . GLU A 1 195 ? -8.974 -10.972 3.220 1.00 78.12 195 GLU A O 1
ATOM 1498 N N . LYS A 1 196 ? -7.014 -11.705 4.009 1.00 66.69 196 LYS A N 1
ATOM 1499 C CA . LYS A 1 196 ? -7.618 -12.947 4.481 1.00 66.69 196 LYS A CA 1
ATOM 1500 C C . LYS A 1 196 ? -8.411 -12.646 5.749 1.00 66.69 196 LYS A C 1
ATOM 1502 O O . LYS A 1 196 ? -7.851 -12.571 6.842 1.00 66.69 196 LYS A O 1
ATOM 1507 N N . GLN A 1 197 ? -9.728 -12.493 5.619 1.00 56.50 197 GLN A N 1
ATOM 1508 C CA . GLN A 1 197 ? -10.599 -12.450 6.788 1.00 56.50 197 GLN A CA 1
ATOM 1509 C C . GLN A 1 197 ? -10.396 -13.751 7.565 1.00 56.50 197 GLN A C 1
ATOM 1511 O O . GLN A 1 197 ? -10.615 -14.843 7.031 1.00 56.50 197 GLN A O 1
ATOM 1516 N N . ARG A 1 198 ? -9.957 -13.659 8.827 1.00 48.16 198 ARG A N 1
ATOM 1517 C CA . ARG A 1 198 ? -10.027 -14.814 9.723 1.00 48.16 198 ARG A CA 1
ATOM 1518 C C . ARG A 1 198 ? -11.496 -15.197 9.804 1.00 48.16 198 ARG A C 1
ATOM 1520 O O . ARG A 1 198 ? -12.293 -14.459 10.381 1.00 48.16 198 ARG A O 1
ATOM 1527 N N . GLY A 1 199 ? -11.841 -16.325 9.186 1.00 41.78 199 GLY A N 1
ATOM 1528 C CA . GLY A 1 199 ? -13.156 -16.918 9.330 1.00 41.78 199 GLY A CA 1
ATOM 1529 C C . GLY A 1 199 ? -13.482 -16.993 10.814 1.00 41.78 199 GLY A C 1
ATOM 1530 O O . GLY A 1 199 ? -12.638 -17.383 11.625 1.00 41.78 199 GLY A O 1
ATOM 1531 N N . SER A 1 200 ? -14.687 -16.569 11.180 1.00 36.50 200 SER A N 1
ATOM 1532 C CA . SER A 1 200 ? -15.261 -16.974 12.452 1.00 36.50 200 SER A CA 1
ATOM 1533 C C . SER A 1 200 ? -15.299 -18.496 12.405 1.00 36.50 200 SER A C 1
ATOM 1535 O O . SER A 1 200 ? -16.112 -19.056 11.676 1.00 36.50 200 SER A O 1
ATOM 1537 N N . SER A 1 201 ? -14.358 -19.161 13.076 1.00 33.16 201 SER A N 1
ATOM 1538 C CA . SER A 1 201 ? -14.478 -20.588 13.337 1.00 33.16 201 SER A CA 1
ATOM 1539 C C . SER A 1 201 ? -15.782 -20.763 14.108 1.00 33.16 201 SER A C 1
ATOM 1541 O O . SER A 1 201 ? -15.860 -20.388 15.278 1.00 33.16 201 SER A O 1
ATOM 1543 N N . THR A 1 202 ? -16.821 -21.200 13.404 1.00 38.06 202 THR A N 1
ATOM 1544 C CA . THR A 1 202 ? -18.026 -2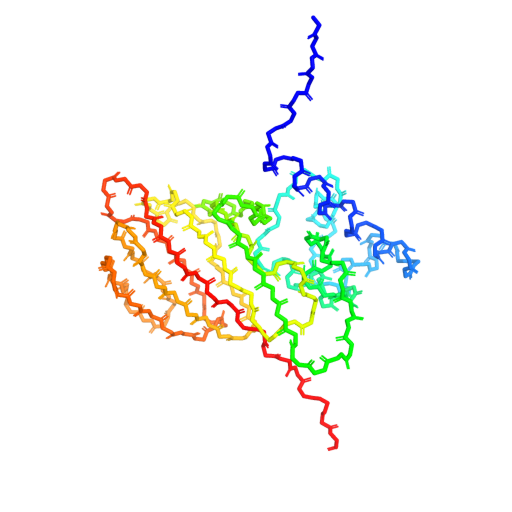1.787 13.991 1.00 38.06 202 THR A CA 1
ATOM 1545 C C . THR A 1 202 ? -17.672 -23.099 14.655 1.00 38.06 202 THR A C 1
ATOM 1547 O O . THR A 1 202 ? -16.894 -23.853 14.022 1.00 38.06 202 THR A O 1
#

pLDDT: mean 87.45, std 15.46, range [33.16, 98.88]

Secondary structure (DSSP, 8-state):
-------HHHHHHHHHHHHHHHHHHHTT--HHHHHHHHTS-HHHHHHHHTTSSPPPHHHHHHHHHHTT--HHHHTT--B----TT------TT-SEEEEETTEEEEE--TTBSS-SEEEEEEEE--SSGGG-SS-B--SSEEEEEEEESEEEEEESSS--EEEETT-EEEEETTS-EEEEE-SSSPEEEEEEEE--------

Radius of gyration: 17.28 Å; Cα contacts (8 Å, |Δi|>4): 399; chains: 1; bounding box: 46×58×45 Å

Sequence (202 aa):
MDTNLLRPAEQSSTDLGRRVKAARLQQSLTLEAASRVCGV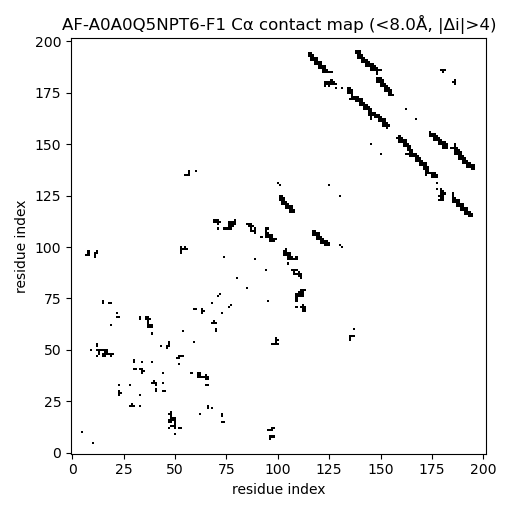SRSTLSKVENGLMSPTFDVLQKIVHGLKIDLGELFGSALKANAGGRRAVTRKGQGSPHTAGCYEMELLATELAQKAMYPFRIRITAHSLDAFEEWGRHEGEEFLFVLSGAVCLYSELYAPTHLEAGDSIYFDSRTGHAAVSTSTDDAEVLWIINEKQRGSST

Foldseek 3Di:
DDPVPDDLQLVLLQLLLCLLVVLCVVVVHDLVRLCVLLVHDSVVNVCSNRSVDFADPASLVSSCRSSVHFSLVSLVQPDPDPDPPDDADDDPPRFRWGDDQQWTWGWPRSVDTPDQKIKIKIWGRAADPVSDPFFFADAFKKKKAWQAAKKWKDWPPDDIDIDHHGDMDIDGRRTGIDMHGNGPGITIMTMMTGHDDPPPPD

Nearest PDB structures (foldseek):
  1zz7-assembly1_B-2  TM=4.953E-01  e=2.266E-12  Streptomyces wedmorensis
  6b9s-assembly3_F  TM=4.965E-01  e=2.421E-09  Nitrosopumilus maritimus SCM1
  6b9t-assembly1_B  TM=4.777E-01  e=1.915E-09  Nitrosopumilus maritimus SCM1
  1gqg-assembly1_C  TM=8.497E-01  e=4.845E-05  Aspergillus japonicus
  1juh-assembly1_C  TM=7.991E-01  e=4.845E-05  Aspergillus japonicus

Solvent-accessible surface area (backbone atoms only — not comparable to full-atom values): 10913 Å² total; per-residue (Å²): 134,86,77,84,74,68,52,71,52,57,49,36,34,37,51,31,9,46,44,52,43,48,53,38,54,77,69,71,43,50,66,71,55,44,18,63,59,20,73,44,55,53,65,57,53,51,30,26,39,69,38,75,39,58,62,42,70,48,55,46,50,30,42,24,63,41,63,72,51,49,71,31,49,47,73,63,23,79,37,90,67,98,55,87,86,79,82,56,84,58,56,92,94,63,39,48,51,42,48,35,85,51,32,45,31,28,39,40,45,46,59,41,37,86,60,69,58,49,43,24,45,31,41,27,69,23,71,49,74,86,76,50,96,70,60,48,44,39,79,33,39,34,39,39,33,32,70,35,49,23,37,36,41,40,40,77,89,50,77,74,43,77,40,46,56,77,37,71,51,73,50,63,29,64,49,40,31,49,69,24,14,71,39,98,54,66,14,32,30,43,38,35,41,31,60,65,72,79,70,80,84,124